Protein AF-0000000066289247 (afdb_homodimer)

Structure (mmCIF, N/CA/C/O backbone):
data_AF-0000000066289247-model_v1
#
loop_
_entity.id
_entity.type
_entity.pdbx_description
1 polymer 'Uncharacterized protein ORF108'
#
loop_
_atom_site.group_PDB
_atom_site.id
_atom_site.type_symbol
_atom_site.label_atom_id
_atom_site.label_alt_id
_atom_site.label_comp_id
_atom_site.label_asym_id
_atom_site.label_entity_id
_atom_site.label_seq_id
_atom_site.pdbx_PDB_ins_code
_atom_site.Cartn_x
_atom_site.Cartn_y
_atom_site.Cartn_z
_atom_site.occupancy
_atom_site.B_iso_or_equiv
_atom_site.auth_seq_id
_atom_site.auth_comp_id
_atom_site.auth_asym_id
_atom_site.auth_atom_id
_atom_site.pdbx_PDB_model_num
ATOM 1 N N . MET A 1 1 ? 6.5 -18.766 -22.516 1 88.25 1 MET A N 1
ATOM 2 C CA . MET A 1 1 ? 6.105 -17.484 -21.969 1 88.25 1 MET A CA 1
ATOM 3 C C . MET A 1 1 ? 4.875 -17.625 -21.078 1 88.25 1 MET A C 1
ATOM 5 O O . MET A 1 1 ? 4.102 -18.562 -21.219 1 88.25 1 MET A O 1
ATOM 9 N N . ILE A 1 2 ? 4.816 -16.812 -20.094 1 95.56 2 ILE A N 1
ATOM 10 C CA . ILE A 1 2 ? 3.764 -16.953 -19.094 1 95.56 2 ILE A CA 1
ATOM 11 C C . ILE A 1 2 ? 2.396 -16.906 -19.781 1 95.56 2 ILE A C 1
ATOM 13 O O . ILE A 1 2 ? 1.465 -17.594 -19.375 1 95.56 2 ILE A O 1
ATOM 17 N N . ASP A 1 3 ? 2.289 -16.156 -20.812 1 94.5 3 ASP A N 1
ATOM 18 C CA . ASP A 1 3 ? 1.032 -16.031 -21.547 1 94.5 3 ASP A CA 1
ATOM 19 C C . ASP A 1 3 ? 0.58 -17.375 -22.094 1 94.5 3 ASP A C 1
ATOM 21 O O . ASP A 1 3 ? -0.586 -17.75 -21.953 1 94.5 3 ASP A O 1
ATOM 25 N N . GLU A 1 4 ? 1.398 -18.156 -22.734 1 94.25 4 GLU A N 1
ATOM 26 C CA . GLU A 1 4 ? 1.098 -19.469 -23.281 1 94.25 4 GLU A CA 1
ATOM 27 C C . GLU A 1 4 ? 0.67 -20.438 -22.188 1 94.25 4 GLU A C 1
ATOM 29 O O . GLU A 1 4 ? -0.288 -21.203 -22.359 1 94.25 4 GLU A O 1
ATOM 34 N N . TYR A 1 5 ? 1.488 -20.359 -21.094 1 94.81 5 TYR A N 1
ATOM 35 C CA . TYR A 1 5 ? 1.153 -21.219 -19.969 1 94.81 5 TYR A CA 1
ATOM 36 C C . TYR A 1 5 ? -0.263 -20.938 -19.469 1 94.81 5 TYR A C 1
ATOM 38 O O . TYR A 1 5 ? -1.038 -21.875 -19.25 1 94.81 5 TYR A O 1
ATOM 46 N N . LEU A 1 6 ? -0.674 -19.641 -19.281 1 96.06 6 LEU A N 1
ATOM 47 C CA . LEU A 1 6 ? -1.988 -19.25 -18.766 1 96.06 6 LEU A CA 1
ATOM 48 C C . LEU A 1 6 ? -3.088 -19.688 -19.734 1 96.06 6 LEU A C 1
ATOM 50 O O . LEU A 1 6 ? -4.098 -20.266 -19.312 1 96.06 6 LEU A O 1
ATOM 54 N N . LYS A 1 7 ? -2.879 -19.516 -20.984 1 94.81 7 LYS A N 1
ATOM 55 C CA . LYS A 1 7 ? -3.852 -19.906 -22 1 94.81 7 LYS A CA 1
ATOM 56 C C . LYS A 1 7 ? -4.031 -21.422 -22.047 1 94.81 7 LYS A C 1
ATOM 58 O O . LYS A 1 7 ? -5.16 -21.906 -22.109 1 94.81 7 LYS A O 1
ATOM 63 N N . LYS A 1 8 ? -2.982 -22.109 -22 1 94.44 8 LYS A N 1
ATOM 64 C CA . LYS A 1 8 ? -3.014 -23.578 -22.062 1 94.44 8 LYS A CA 1
ATOM 65 C C . LYS A 1 8 ? -3.793 -24.156 -20.891 1 94.44 8 LYS A C 1
ATOM 67 O O . LYS A 1 8 ? -4.441 -25.188 -21.016 1 94.44 8 LYS A O 1
ATOM 72 N N . ASN A 1 9 ? -3.719 -23.5 -19.75 1 92.19 9 ASN A N 1
ATOM 73 C CA . ASN A 1 9 ? -4.352 -24 -18.547 1 92.19 9 ASN A CA 1
ATOM 74 C C . ASN A 1 9 ? -5.719 -23.359 -18.312 1 92.19 9 ASN A C 1
ATOM 76 O O . ASN A 1 9 ? -6.336 -23.562 -17.266 1 92.19 9 ASN A O 1
ATOM 80 N N . GLY A 1 10 ? -6.168 -22.562 -19.234 1 91.69 10 GLY A N 1
ATOM 81 C CA . GLY A 1 10 ? -7.5 -21.984 -19.188 1 91.69 10 GLY A CA 1
ATOM 82 C C . GLY A 1 10 ? -7.637 -20.922 -18.109 1 91.69 10 GLY A C 1
ATOM 83 O O . GLY A 1 10 ? -8.727 -20.719 -17.562 1 91.69 10 GLY A O 1
ATOM 84 N N . ILE A 1 11 ? -6.512 -20.328 -17.719 1 93.88 11 ILE A N 1
ATOM 85 C CA . ILE A 1 11 ? -6.543 -19.297 -16.703 1 93.88 11 ILE A CA 1
ATOM 86 C C . ILE A 1 11 ? -6.805 -17.938 -17.359 1 93.88 11 ILE A C 1
ATOM 88 O O . ILE A 1 11 ? -6.07 -17.531 -18.25 1 93.88 11 ILE A O 1
ATOM 92 N N . LYS A 1 12 ? -7.824 -17.25 -16.922 1 95.5 12 LYS A N 1
ATOM 93 C CA . LYS A 1 12 ? -8.172 -15.945 -17.469 1 95.5 12 LYS A CA 1
ATOM 94 C C . LYS A 1 12 ? -7.293 -14.844 -16.875 1 95.5 12 LYS A C 1
ATOM 96 O O . LYS A 1 12 ? -6.996 -14.859 -15.68 1 95.5 12 LYS A O 1
ATOM 101 N N . PHE A 1 13 ? -6.895 -13.922 -17.703 1 96.19 13 PHE A N 1
ATOM 102 C CA . PHE A 1 13 ? -6.004 -12.859 -17.25 1 96.19 13 PHE A CA 1
ATOM 103 C C . PHE A 1 13 ? -6.16 -11.617 -18.109 1 96.19 13 PHE A C 1
ATOM 105 O O . PHE A 1 13 ? -6.777 -11.672 -19.172 1 96.19 13 PHE A O 1
ATOM 112 N N . THR A 1 14 ? -5.691 -10.469 -17.562 1 96.62 14 THR A N 1
ATOM 113 C CA . THR A 1 14 ? -5.461 -9.25 -18.328 1 96.62 14 THR A CA 1
ATOM 114 C C . THR A 1 14 ? -3.973 -8.922 -18.391 1 96.62 14 THR A C 1
ATOM 116 O O . THR A 1 14 ? -3.193 -9.391 -17.547 1 96.62 14 THR A O 1
ATOM 119 N N . GLN A 1 15 ? -3.592 -8.242 -19.375 1 95.19 15 GLN A N 1
ATOM 120 C CA . GLN A 1 15 ? -2.197 -7.871 -19.578 1 95.19 15 GLN A CA 1
ATOM 121 C C . GLN A 1 15 ? -2.057 -6.367 -19.781 1 95.19 15 GLN A C 1
ATOM 123 O O . GLN A 1 15 ? -2.883 -5.742 -20.453 1 95.19 15 GLN A O 1
ATOM 128 N N . ARG A 1 16 ? -1.095 -5.75 -19.062 1 94 16 ARG A N 1
ATOM 129 C CA . ARG A 1 16 ? -0.8 -4.328 -19.234 1 94 16 ARG A CA 1
ATOM 130 C C . ARG A 1 16 ? 0.704 -4.086 -19.297 1 94 16 ARG A C 1
ATOM 132 O O . ARG A 1 16 ? 1.466 -4.699 -18.547 1 94 16 ARG A O 1
ATOM 139 N N . GLN A 1 17 ? 1.062 -3.209 -20.141 1 91.25 17 GLN A N 1
ATOM 140 C CA . GLN A 1 17 ? 2.465 -2.82 -20.25 1 91.25 17 GLN A CA 1
ATOM 141 C C . GLN A 1 17 ? 2.75 -1.568 -19.422 1 91.25 17 GLN A C 1
ATOM 143 O O . GLN A 1 17 ? 2.049 -0.562 -19.547 1 91.25 17 GLN A O 1
ATOM 148 N N . TYR A 1 18 ? 3.676 -1.716 -18.5 1 83.5 18 TYR A N 1
ATOM 149 C CA . TYR A 1 18 ? 4.184 -0.581 -17.734 1 83.5 18 TYR A CA 1
ATOM 150 C C . TYR A 1 18 ? 5.672 -0.373 -18 1 83.5 18 TYR A C 1
ATOM 152 O O . TYR A 1 18 ? 6.504 -1.168 -17.547 1 83.5 18 TYR A O 1
ATOM 160 N N . ASN A 1 19 ? 5.973 0.784 -18.547 1 82.25 19 ASN A N 1
ATOM 161 C CA . ASN A 1 19 ? 7.352 1.037 -18.953 1 82.25 19 ASN A CA 1
ATOM 162 C C . ASN A 1 19 ? 7.969 -0.174 -19.641 1 82.25 19 ASN A C 1
ATOM 164 O O . ASN A 1 19 ? 7.492 -0.596 -20.703 1 82.25 19 ASN A O 1
ATOM 168 N N . ASP A 1 20 ? 9.008 -0.889 -19.078 1 87.44 20 ASP A N 1
ATOM 169 C CA . ASP A 1 20 ? 9.727 -1.987 -19.719 1 87.44 20 ASP A CA 1
ATOM 170 C C . ASP A 1 20 ? 9.25 -3.338 -19.188 1 87.44 20 ASP A C 1
ATOM 172 O O . ASP A 1 20 ? 9.859 -4.371 -19.469 1 87.44 20 ASP A O 1
ATOM 176 N N . LYS A 1 21 ? 8.086 -3.266 -18.516 1 92.56 21 LYS A N 1
ATOM 177 C CA . LYS A 1 21 ? 7.602 -4.516 -17.938 1 92.56 21 LYS A CA 1
ATOM 178 C C . LYS A 1 21 ? 6.172 -4.812 -18.375 1 92.56 21 LYS A C 1
ATOM 180 O O . LYS A 1 21 ? 5.383 -3.895 -18.594 1 92.56 21 LYS A O 1
ATOM 185 N N . ILE A 1 22 ? 5.906 -6.121 -18.516 1 95.81 22 ILE A N 1
ATOM 186 C CA . ILE A 1 22 ? 4.547 -6.574 -18.797 1 95.81 22 ILE A CA 1
ATOM 187 C C . ILE A 1 22 ? 3.926 -7.164 -17.531 1 95.81 22 ILE A C 1
ATOM 189 O O . ILE A 1 22 ? 4.512 -8.047 -16.891 1 95.81 22 ILE A O 1
ATOM 193 N N . LYS A 1 23 ? 2.869 -6.633 -17.172 1 95.94 23 LYS A N 1
ATOM 194 C CA . LYS A 1 23 ? 2.133 -7.105 -16 1 95.94 23 LYS A CA 1
ATOM 195 C C . LYS A 1 23 ? 0.966 -8 -16.422 1 95.94 23 LYS A C 1
ATOM 197 O O . LYS A 1 23 ? 0.141 -7.609 -17.25 1 95.94 23 LYS A O 1
ATOM 202 N N . TYR A 1 24 ? 0.856 -9.211 -15.828 1 96.75 24 TYR A N 1
ATOM 203 C CA . TYR A 1 24 ? -0.287 -10.109 -15.969 1 96.75 24 TYR A CA 1
ATOM 204 C C . TYR A 1 24 ? -1.09 -10.164 -14.672 1 96.75 24 TYR A C 1
ATOM 206 O O . TYR A 1 24 ? -0.54 -10.445 -13.602 1 96.75 24 TYR A O 1
ATOM 214 N N . THR A 1 25 ? -2.34 -9.836 -14.766 1 96.5 25 THR A N 1
ATOM 215 C CA . THR A 1 25 ? -3.227 -9.953 -13.609 1 96.5 25 THR A CA 1
ATOM 216 C C . THR A 1 25 ? -4.234 -11.078 -13.812 1 96.5 25 THR A C 1
ATOM 218 O O . THR A 1 25 ? -5.051 -11.031 -14.742 1 96.5 25 THR A O 1
ATOM 221 N N . LEU A 1 26 ? -4.156 -12.047 -12.922 1 97.19 26 LEU A N 1
ATOM 222 C CA . LEU A 1 26 ? -5.117 -13.141 -13.016 1 97.19 26 LEU A CA 1
ATOM 223 C C . LEU A 1 26 ? -6.496 -12.695 -12.547 1 97.19 26 LEU A C 1
ATOM 225 O O . LEU A 1 26 ? -6.613 -11.93 -11.594 1 97.19 26 LEU A O 1
ATOM 229 N N . LEU A 1 27 ? -7.52 -13.211 -13.18 1 93.62 27 LEU A N 1
ATOM 230 C CA . LEU A 1 27 ? -8.883 -12.789 -12.883 1 93.62 27 LEU A CA 1
ATOM 231 C C . LEU A 1 27 ? -9.602 -13.828 -12.031 1 93.62 27 LEU A C 1
ATOM 233 O O . LEU A 1 27 ? -10.656 -13.555 -11.461 1 93.62 27 LEU A O 1
ATOM 237 N N . THR A 1 28 ? -9 -15.039 -11.961 1 84.19 28 THR A N 1
ATOM 238 C CA . THR A 1 28 ? -9.578 -16.109 -11.156 1 84.19 28 THR A CA 1
ATOM 239 C C . THR A 1 28 ? -8.523 -16.734 -10.242 1 84.19 28 THR A C 1
ATOM 241 O O . THR A 1 28 ? -7.352 -16.828 -10.617 1 84.19 28 THR A O 1
ATOM 244 N N . PRO A 1 29 ? -9.023 -17.156 -9.07 1 82.19 29 PRO A N 1
ATOM 245 C CA . PRO A 1 29 ? -8.062 -17.875 -8.242 1 82.19 29 PRO A CA 1
ATOM 246 C C . PRO A 1 29 ? -7.523 -19.141 -8.922 1 82.19 29 PRO A C 1
ATOM 248 O O . PRO A 1 29 ? -8.227 -19.75 -9.742 1 82.19 29 PRO A O 1
ATOM 251 N N . VAL A 1 30 ? -6.332 -19.438 -8.641 1 88.75 30 VAL A N 1
ATOM 252 C CA . VAL A 1 30 ? -5.723 -20.609 -9.273 1 88.75 30 VAL A CA 1
ATOM 253 C C . VAL A 1 30 ? -5.984 -21.859 -8.43 1 88.75 30 VAL A C 1
ATOM 255 O O . VAL A 1 30 ? -5.82 -22.984 -8.906 1 88.75 30 VAL A O 1
ATOM 258 N N . ALA A 1 31 ? -6.344 -21.672 -7.137 1 87.62 31 ALA A N 1
ATOM 259 C CA . ALA A 1 31 ? -6.715 -22.75 -6.23 1 87.62 31 ALA A CA 1
ATOM 260 C C . ALA A 1 31 ? -7.496 -22.219 -5.031 1 87.62 31 ALA A C 1
ATOM 262 O O . ALA A 1 31 ? -7.555 -21 -4.809 1 87.62 31 ALA A O 1
ATOM 263 N N . SER A 1 32 ? -8.078 -23.172 -4.336 1 84.56 32 SER A N 1
ATOM 264 C CA . SER A 1 32 ? -8.883 -22.766 -3.189 1 84.56 32 SER A CA 1
ATOM 265 C C . SER A 1 32 ? -8.047 -22.734 -1.914 1 84.56 32 SER A C 1
ATOM 267 O O . SER A 1 32 ? -8.305 -21.938 -1.015 1 84.56 32 SER A O 1
ATOM 269 N N . LYS A 1 33 ? -7.07 -23.672 -1.855 1 90.19 33 LYS A N 1
ATOM 270 C CA . LYS A 1 33 ? -6.203 -23.719 -0.684 1 90.19 33 LYS A CA 1
ATOM 271 C C . LYS A 1 33 ? -4.879 -23.016 -0.941 1 90.19 33 LYS A C 1
ATOM 273 O O . LYS A 1 33 ? -4.293 -23.141 -2.016 1 90.19 33 LYS A O 1
ATOM 278 N N . ILE A 1 34 ? -4.434 -22.359 0.046 1 91.69 34 ILE A N 1
ATOM 279 C CA . ILE A 1 34 ? -3.23 -21.547 -0.099 1 91.69 34 ILE A CA 1
ATOM 280 C C . ILE A 1 34 ? -2.043 -22.438 -0.45 1 91.69 34 ILE A C 1
ATOM 282 O O . ILE A 1 34 ? -1.187 -22.062 -1.251 1 91.69 34 ILE A O 1
ATOM 286 N N . SER A 1 35 ? -1.973 -23.578 0.154 1 89.88 35 SER A N 1
ATOM 287 C CA . SER 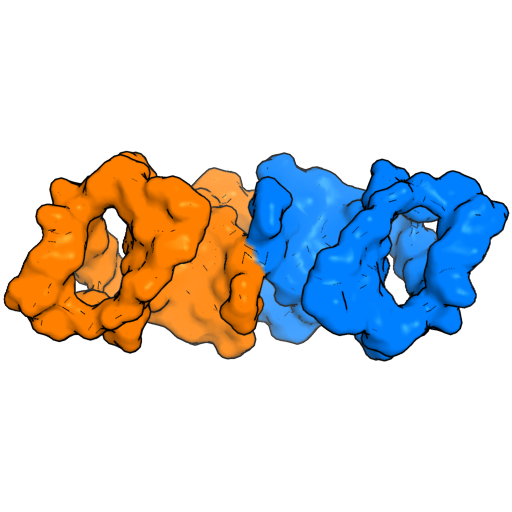A 1 35 ? -0.875 -24.5 -0.148 1 89.88 35 SER A CA 1
ATOM 288 C C . SER A 1 35 ? -0.851 -24.859 -1.628 1 89.88 35 SER A C 1
ATOM 290 O O . SER A 1 35 ? 0.22 -24.953 -2.23 1 89.88 35 SER A O 1
ATOM 292 N N . ASP A 1 36 ? -2.045 -25.078 -2.217 1 92.88 36 ASP A N 1
ATOM 293 C CA . ASP A 1 36 ? -2.146 -25.406 -3.637 1 92.88 36 ASP A CA 1
ATOM 294 C C . ASP A 1 36 ? -1.804 -24.203 -4.504 1 92.88 36 ASP A C 1
ATOM 296 O O . ASP A 1 36 ? -1.202 -24.344 -5.57 1 92.88 36 ASP A O 1
ATOM 300 N N . VAL A 1 37 ? -2.223 -23.062 -4.051 1 93.62 37 VAL A N 1
ATOM 301 C CA . VAL A 1 37 ? -1.876 -21.844 -4.758 1 93.62 37 VAL A CA 1
ATOM 302 C C . VAL A 1 37 ? -0.357 -21.703 -4.852 1 93.62 37 VAL A C 1
ATOM 304 O O . VAL A 1 37 ? 0.185 -21.484 -5.938 1 93.62 37 VAL A O 1
ATOM 307 N N . LEU A 1 38 ? 0.344 -21.922 -3.754 1 93.88 38 LEU A N 1
ATOM 308 C CA . LEU A 1 38 ? 1.793 -21.766 -3.705 1 93.88 38 LEU A CA 1
ATOM 309 C C . LEU A 1 38 ? 2.486 -22.75 -4.633 1 93.88 38 LEU A C 1
ATOM 311 O O . LEU A 1 38 ? 3.465 -22.406 -5.297 1 93.88 38 LEU A O 1
ATOM 315 N N . LYS A 1 39 ? 1.946 -23.953 -4.672 1 93.38 39 LYS A N 1
ATOM 316 C CA . LYS A 1 39 ? 2.498 -24.938 -5.582 1 93.38 39 LYS A CA 1
ATOM 317 C C . LYS A 1 39 ? 2.344 -24.5 -7.035 1 93.38 39 LYS A C 1
ATOM 319 O O . LYS A 1 39 ? 3.299 -24.562 -7.812 1 93.38 39 LYS A O 1
ATOM 324 N N . THR A 1 40 ? 1.168 -24.062 -7.355 1 93.69 40 THR A N 1
ATOM 325 C CA . THR A 1 40 ? 0.855 -23.656 -8.727 1 93.69 40 THR A CA 1
ATOM 326 C C . THR A 1 40 ? 1.698 -22.453 -9.133 1 93.69 40 THR A C 1
ATOM 328 O O . THR A 1 40 ? 2.25 -22.438 -10.234 1 93.69 40 THR A O 1
ATOM 331 N N . VAL A 1 41 ? 1.854 -21.484 -8.25 1 94.19 41 VAL A N 1
ATOM 332 C CA . VAL A 1 41 ? 2.559 -20.266 -8.617 1 94.19 41 VAL A CA 1
ATOM 333 C C . VAL A 1 41 ? 4.059 -20.531 -8.719 1 94.19 41 VAL A C 1
ATOM 335 O O . VAL A 1 41 ? 4.754 -19.922 -9.539 1 94.19 41 VAL A O 1
ATOM 338 N N . THR A 1 42 ? 4.543 -21.422 -7.918 1 93.69 42 THR A N 1
ATOM 339 C CA . THR A 1 42 ? 5.949 -21.797 -8.023 1 93.69 42 THR A CA 1
ATOM 340 C C . THR A 1 42 ? 6.242 -22.391 -9.398 1 93.69 42 THR A C 1
ATOM 342 O O . THR A 1 42 ? 7.273 -22.094 -10.008 1 93.69 42 THR A O 1
ATOM 345 N N . GLU A 1 43 ? 5.328 -23.188 -9.82 1 93.31 43 GLU A N 1
ATOM 346 C CA . GLU A 1 43 ? 5.457 -23.75 -11.172 1 93.31 43 GLU A CA 1
ATOM 347 C C . GLU A 1 43 ? 5.363 -22.656 -12.227 1 93.31 43 GLU A C 1
ATOM 349 O O . GLU A 1 43 ? 6.137 -22.641 -13.188 1 93.31 43 GLU A O 1
ATOM 354 N N . MET A 1 44 ? 4.461 -21.719 -12.031 1 94.69 44 MET A N 1
ATOM 355 C CA . MET A 1 44 ? 4.219 -20.609 -12.961 1 94.69 44 MET A CA 1
ATOM 356 C C . MET A 1 44 ? 5.461 -19.75 -13.109 1 94.69 44 MET A C 1
ATOM 358 O O . MET A 1 44 ? 5.75 -19.25 -14.203 1 94.69 44 MET A O 1
ATOM 362 N N . MET A 1 45 ? 6.199 -19.578 -12.055 1 95.12 45 MET A N 1
ATOM 363 C CA . MET A 1 45 ? 7.363 -18.703 -12.039 1 95.12 45 MET A CA 1
ATOM 364 C C . MET A 1 45 ? 8.383 -19.141 -13.086 1 95.12 45 MET A C 1
ATOM 366 O O . MET A 1 45 ? 9.133 -18.312 -13.609 1 95.12 45 MET A O 1
ATOM 370 N N . LYS A 1 46 ? 8.375 -20.375 -13.422 1 95 46 LYS A N 1
ATOM 371 C CA . LYS A 1 46 ? 9.32 -20.922 -14.398 1 95 46 LYS A CA 1
ATOM 372 C C . LYS A 1 46 ? 9.031 -20.375 -15.797 1 95 46 LYS A C 1
ATOM 374 O O . LYS A 1 46 ? 9.875 -20.453 -16.688 1 95 46 LYS A O 1
ATOM 379 N N . PHE A 1 47 ? 7.867 -19.875 -15.977 1 96.88 47 PHE A N 1
ATOM 380 C CA . PHE A 1 47 ? 7.434 -19.453 -17.297 1 96.88 47 PHE A CA 1
ATOM 381 C C . PHE A 1 47 ? 7.398 -17.922 -17.391 1 96.88 47 PHE A C 1
ATOM 383 O O . PHE A 1 47 ? 7.031 -17.375 -18.438 1 96.88 47 PHE A O 1
ATOM 390 N N . VAL A 1 48 ? 7.77 -17.219 -16.312 1 96.5 48 VAL A N 1
ATOM 391 C CA . VAL A 1 48 ? 7.777 -15.758 -16.281 1 96.5 48 VAL A CA 1
ATOM 392 C C . VAL A 1 48 ? 9.125 -15.234 -16.781 1 96.5 48 VAL A C 1
ATOM 394 O O . VAL A 1 48 ? 10.18 -15.656 -16.297 1 96.5 48 VAL A O 1
ATOM 397 N N . ASP A 1 49 ? 9.008 -14.367 -17.672 1 95.19 49 ASP A N 1
ATOM 398 C CA . ASP A 1 49 ? 10.234 -13.789 -18.219 1 95.19 49 ASP A CA 1
ATOM 399 C C . ASP A 1 49 ? 10.719 -12.625 -17.359 1 95.19 49 ASP A C 1
ATOM 401 O O . ASP A 1 49 ? 9.969 -12.102 -16.531 1 95.19 49 ASP A O 1
ATOM 405 N N . ASN A 1 50 ? 11.914 -12.188 -17.625 1 93.75 50 ASN A N 1
ATOM 406 C CA . ASN A 1 50 ? 12.555 -11.156 -16.828 1 93.75 50 ASN A CA 1
ATOM 407 C C . ASN A 1 50 ? 11.789 -9.836 -16.891 1 93.75 50 ASN A C 1
ATOM 409 O O . ASN A 1 50 ? 11.812 -9.055 -15.938 1 93.75 50 ASN A O 1
ATOM 413 N N . ASN A 1 51 ? 11.156 -9.633 -18.016 1 94.31 51 ASN A N 1
ATOM 414 C CA . ASN A 1 51 ? 10.438 -8.375 -18.203 1 94.31 51 ASN A CA 1
ATOM 415 C C . ASN A 1 51 ? 8.953 -8.531 -17.891 1 94.31 51 ASN A C 1
ATOM 417 O O . ASN A 1 51 ? 8.133 -7.711 -18.312 1 94.31 51 ASN A O 1
ATOM 421 N N . GLU A 1 52 ? 8.633 -9.562 -17.125 1 96 52 GLU A N 1
ATOM 422 C CA . GLU A 1 52 ? 7.23 -9.828 -16.812 1 96 52 GLU A CA 1
ATOM 423 C C . GLU A 1 52 ? 7.02 -9.984 -15.312 1 96 52 GLU A C 1
ATOM 425 O O . GLU A 1 52 ? 7.957 -10.289 -14.57 1 96 52 GLU A O 1
ATOM 430 N N . TYR A 1 53 ? 5.887 -9.711 -14.898 1 95.75 53 TYR A N 1
ATOM 431 C CA . TYR A 1 53 ? 5.457 -10.141 -13.57 1 95.75 53 TYR A CA 1
ATOM 432 C C . TYR A 1 53 ? 3.965 -10.453 -13.555 1 95.75 53 TYR A C 1
ATOM 434 O O . TYR A 1 53 ? 3.217 -9.984 -14.414 1 95.75 53 TYR A O 1
ATOM 442 N N . VAL A 1 54 ? 3.576 -11.297 -12.625 1 96.94 54 VAL A N 1
ATOM 443 C CA . VAL A 1 54 ? 2.211 -11.805 -12.539 1 96.94 54 VAL A CA 1
ATOM 444 C C . VAL A 1 54 ? 1.623 -11.469 -11.172 1 96.94 54 VAL A C 1
ATOM 446 O O . VAL A 1 54 ? 2.303 -11.594 -10.148 1 96.94 54 VAL A O 1
ATOM 449 N N . VAL A 1 55 ? 0.41 -11.047 -11.141 1 96.69 55 VAL A N 1
ATOM 450 C CA . VAL A 1 55 ? -0.321 -10.805 -9.906 1 96.69 55 VAL A CA 1
ATOM 451 C C . VAL A 1 55 ? -1.467 -11.805 -9.773 1 96.69 55 VAL A C 1
ATOM 453 O O . VAL A 1 55 ? -2.312 -11.906 -10.664 1 96.69 55 VAL A O 1
ATOM 456 N N . VAL A 1 56 ? -1.515 -12.5 -8.633 1 96.38 56 VAL A N 1
ATOM 457 C CA . VAL A 1 56 ? -2.484 -13.562 -8.375 1 96.38 56 VAL A CA 1
ATOM 458 C C . VAL A 1 56 ? -3.367 -13.172 -7.191 1 96.38 56 VAL A C 1
ATOM 460 O O . VAL A 1 56 ? -2.889 -13.062 -6.059 1 96.38 56 VAL A O 1
ATOM 463 N N . PRO A 1 57 ? -4.609 -13.016 -7.465 1 94.88 57 PRO A N 1
ATOM 464 C CA . PRO A 1 57 ? -5.48 -12.727 -6.324 1 94.88 57 PRO A CA 1
ATOM 465 C C . PRO A 1 57 ? -5.602 -13.906 -5.359 1 94.88 57 PRO A C 1
ATOM 467 O O . PRO A 1 57 ? -5.738 -15.047 -5.797 1 94.88 57 PRO A O 1
ATOM 470 N N . ILE A 1 58 ? -5.598 -13.664 -4.082 1 94.12 58 ILE A N 1
ATOM 471 C CA . ILE A 1 58 ? -5.652 -14.703 -3.061 1 94.12 58 ILE A CA 1
ATOM 472 C C . ILE A 1 58 ? -6.941 -14.562 -2.254 1 94.12 58 ILE A C 1
ATOM 474 O O . ILE A 1 58 ? -7.707 -15.516 -2.117 1 94.12 58 ILE A O 1
ATOM 478 N N . ALA A 1 59 ? -7.16 -13.414 -1.728 1 91.69 59 ALA A N 1
ATOM 479 C CA . ALA A 1 59 ? -8.312 -13.219 -0.857 1 91.69 59 ALA A CA 1
ATOM 480 C C . ALA A 1 59 ? -8.68 -11.742 -0.761 1 91.69 59 ALA A C 1
ATOM 482 O O . ALA A 1 59 ? -7.855 -10.867 -1.042 1 91.69 59 ALA A O 1
ATOM 483 N N . LYS A 1 60 ? -9.945 -11.57 -0.411 1 92.06 60 LYS A N 1
ATOM 484 C CA . LYS A 1 60 ? -10.43 -10.234 -0.099 1 92.06 60 LYS A CA 1
ATOM 485 C C . LYS A 1 60 ? -10.602 -10.047 1.406 1 92.06 60 LYS A C 1
ATOM 487 O O . LYS A 1 60 ? -11.086 -10.945 2.096 1 92.06 60 LYS A O 1
ATOM 492 N N . ALA A 1 61 ? -10.117 -8.938 1.923 1 92.12 61 ALA A N 1
ATOM 493 C CA . ALA A 1 61 ? -10.289 -8.57 3.328 1 92.12 61 ALA A CA 1
ATOM 494 C C . ALA A 1 61 ? -10.75 -7.129 3.469 1 92.12 61 ALA A C 1
ATOM 496 O O . ALA A 1 61 ? -9.938 -6.199 3.432 1 92.12 61 ALA A O 1
ATOM 497 N N . GLY A 1 62 ? -12.102 -6.91 3.691 1 90.62 62 GLY A N 1
ATOM 498 C CA . GLY A 1 62 ? -12.609 -5.551 3.666 1 90.62 62 GLY A CA 1
ATOM 499 C C . GLY A 1 62 ? -12.359 -4.84 2.35 1 90.62 62 GLY A C 1
ATOM 500 O O . GLY A 1 62 ? -12.688 -5.359 1.283 1 90.62 62 GLY A O 1
ATOM 501 N N . ASP A 1 63 ? -11.711 -3.645 2.424 1 92.12 63 ASP A N 1
ATOM 502 C CA . ASP A 1 63 ? -11.406 -2.861 1.229 1 92.12 63 ASP A CA 1
ATOM 503 C C . ASP A 1 63 ? -10.07 -3.285 0.62 1 92.12 63 ASP A C 1
ATOM 505 O O . ASP A 1 63 ? -9.625 -2.703 -0.369 1 92.12 63 ASP A O 1
ATOM 509 N N . TYR A 1 64 ? -9.469 -4.34 1.181 1 93.94 64 TYR A N 1
ATOM 510 C CA . TYR A 1 64 ? -8.148 -4.754 0.729 1 93.94 64 TYR A CA 1
ATOM 511 C C . TYR A 1 64 ? -8.219 -6.059 -0.054 1 93.94 64 TYR A C 1
ATOM 513 O O . TYR A 1 64 ? -9.117 -6.879 0.174 1 93.94 64 TYR A O 1
ATOM 521 N N . MET A 1 65 ? -7.332 -6.129 -0.984 1 94.62 65 MET A N 1
ATOM 522 C CA . MET A 1 65 ? -7.074 -7.387 -1.682 1 94.62 65 MET A CA 1
ATOM 523 C C . MET A 1 65 ? -5.699 -7.934 -1.324 1 94.62 65 MET A C 1
ATOM 525 O O . MET A 1 65 ? -4.715 -7.195 -1.314 1 94.62 65 MET A O 1
ATOM 529 N N . VAL A 1 66 ? -5.723 -9.188 -0.984 1 95.12 66 VAL A N 1
ATOM 530 C CA . VAL A 1 66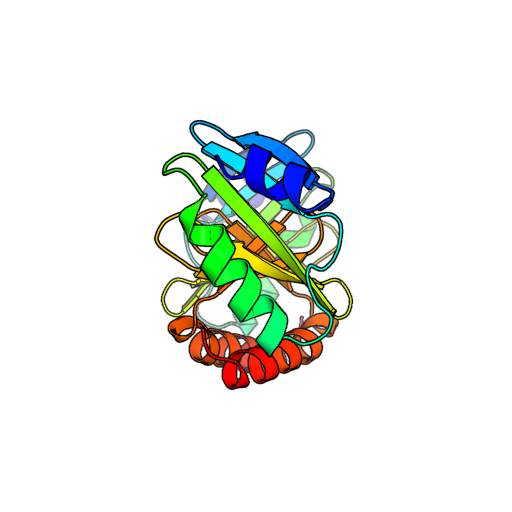 ? -4.465 -9.883 -0.765 1 95.12 66 VAL A CA 1
ATOM 531 C C . VAL A 1 66 ? -4.074 -10.656 -2.025 1 95.12 66 VAL A C 1
ATOM 533 O O . VAL A 1 66 ? -4.863 -11.445 -2.549 1 95.12 66 VAL A O 1
ATOM 536 N N . GLU A 1 67 ? -2.914 -10.367 -2.447 1 95.62 67 GLU A N 1
ATOM 537 C CA . GLU A 1 67 ? -2.451 -10.938 -3.709 1 95.62 67 GLU A CA 1
ATOM 538 C C . GLU A 1 67 ? -1.029 -11.484 -3.582 1 95.62 67 GLU A C 1
ATOM 540 O O . GLU A 1 67 ? -0.364 -11.258 -2.568 1 95.62 67 GLU A O 1
ATOM 545 N N . LEU A 1 68 ? -0.63 -12.273 -4.559 1 96.81 68 LEU A N 1
ATOM 546 C CA . LEU A 1 68 ? 0.765 -12.648 -4.766 1 96.81 68 LEU A CA 1
ATOM 547 C C . LEU A 1 68 ? 1.331 -11.969 -6.008 1 96.81 68 LEU A C 1
ATOM 549 O O . LEU A 1 68 ? 0.665 -11.906 -7.043 1 96.81 68 LEU A O 1
ATOM 553 N N . SER A 1 69 ? 2.457 -11.398 -5.836 1 96.5 69 SER A N 1
ATOM 554 C CA . SER A 1 69 ? 3.223 -10.891 -6.969 1 96.5 69 SER A CA 1
ATOM 555 C C . SER A 1 69 ? 4.406 -11.797 -7.289 1 96.5 69 SER A C 1
ATOM 557 O O . SER A 1 69 ? 5.246 -12.055 -6.422 1 96.5 69 SER A O 1
ATOM 559 N N . LEU A 1 70 ? 4.398 -12.211 -8.531 1 96.12 70 LEU A N 1
ATOM 560 C CA . LEU A 1 70 ? 5.41 -13.172 -8.953 1 96.12 70 LEU A CA 1
ATOM 561 C C . LEU A 1 70 ? 6.285 -12.594 -10.055 1 96.12 70 LEU A C 1
ATOM 563 O O . LEU A 1 70 ? 5.773 -12.047 -11.039 1 96.12 70 LEU A O 1
ATOM 567 N N . SER A 1 71 ? 7.484 -12.617 -9.906 1 94 71 SER A N 1
ATOM 568 C CA . SER A 1 71 ? 8.453 -12.422 -10.977 1 94 71 SER A CA 1
ATOM 569 C C . SER A 1 71 ? 9.25 -13.695 -11.242 1 94 71 SER A C 1
ATOM 571 O O . SER A 1 71 ? 8.953 -14.7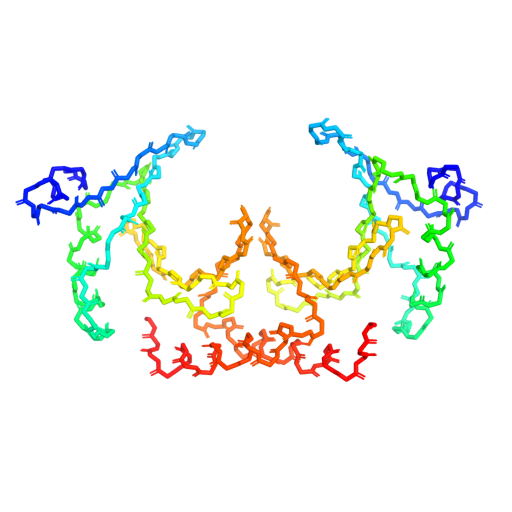5 -10.672 1 94 71 SER A O 1
ATOM 573 N N . GLN A 1 72 ? 10.141 -13.5 -12.172 1 92.69 72 GLN A N 1
ATOM 574 C CA . GLN A 1 72 ? 10.953 -14.664 -12.508 1 92.69 72 GLN A CA 1
ATOM 575 C C . GLN A 1 72 ? 11.711 -15.18 -11.297 1 92.69 72 GLN A C 1
ATOM 577 O O . GLN A 1 72 ? 11.867 -16.391 -11.125 1 92.69 72 GLN A O 1
ATOM 582 N N . SER A 1 73 ? 12.164 -14.328 -10.391 1 90.06 73 SER A N 1
ATOM 583 C CA . SER A 1 73 ? 13.102 -14.75 -9.352 1 90.06 73 SER A CA 1
ATOM 584 C C . SER A 1 73 ? 12.531 -14.492 -7.961 1 90.06 73 SER A C 1
ATOM 586 O O . SER A 1 73 ? 13.172 -14.789 -6.957 1 90.06 73 SER A O 1
ATOM 588 N N . SER A 1 74 ? 11.367 -13.914 -7.902 1 91.69 74 SER A N 1
ATOM 589 C CA . SER A 1 74 ? 10.922 -13.547 -6.562 1 91.69 74 SER A CA 1
ATOM 590 C C . SER A 1 74 ? 9.398 -13.602 -6.453 1 91.69 74 SER A C 1
ATOM 592 O O . SER A 1 74 ? 8.695 -13.492 -7.461 1 91.69 74 SER A O 1
ATOM 594 N N . MET A 1 75 ? 9.016 -13.859 -5.234 1 93.69 75 MET A N 1
ATOM 595 C CA . MET A 1 75 ? 7.598 -13.852 -4.875 1 93.69 75 MET A CA 1
ATOM 596 C C . MET A 1 75 ? 7.355 -13.031 -3.617 1 93.69 75 MET A C 1
ATOM 598 O O . MET A 1 75 ? 8.156 -13.07 -2.68 1 93.69 75 MET A O 1
ATOM 602 N N . SER A 1 76 ? 6.316 -12.266 -3.557 1 94.75 76 SER A N 1
ATOM 603 C CA . SER A 1 76 ? 5.953 -11.492 -2.373 1 94.75 76 SER A CA 1
ATOM 604 C C . SER A 1 76 ? 4.438 -11.359 -2.24 1 94.75 76 SER A C 1
ATOM 606 O O . SER A 1 76 ? 3.709 -11.5 -3.225 1 94.75 76 SER A O 1
ATOM 608 N N . TRP A 1 77 ? 4.043 -11.148 -1.059 1 96.5 77 TRP A N 1
ATOM 609 C CA . TRP A 1 77 ? 2.654 -10.75 -0.857 1 96.5 77 TRP A CA 1
ATOM 610 C C . TRP A 1 77 ? 2.424 -9.32 -1.338 1 96.5 77 TRP A C 1
ATOM 612 O O . TRP A 1 77 ? 3.338 -8.492 -1.301 1 96.5 77 TRP A O 1
ATOM 622 N N . ARG A 1 78 ? 1.307 -9.102 -1.738 1 95.75 78 ARG A N 1
ATOM 623 C CA . ARG A 1 78 ? 0.864 -7.762 -2.107 1 95.75 78 ARG A CA 1
ATOM 624 C C . ARG A 1 78 ? -0.468 -7.426 -1.446 1 95.75 78 ARG A C 1
ATOM 626 O O . ARG A 1 78 ? -1.418 -8.203 -1.517 1 95.75 78 ARG A O 1
ATOM 633 N N . ILE A 1 79 ? -0.517 -6.391 -0.722 1 97.12 79 ILE A N 1
ATOM 634 C CA . ILE A 1 79 ? -1.759 -5.859 -0.173 1 97.12 79 ILE A CA 1
ATOM 635 C C . ILE A 1 79 ? -2.205 -4.645 -0.989 1 97.12 79 ILE A C 1
ATOM 637 O O . ILE A 1 79 ? -1.482 -3.65 -1.078 1 97.12 79 ILE A O 1
ATOM 641 N N . ALA A 1 80 ? -3.348 -4.758 -1.542 1 96.38 80 ALA A N 1
ATOM 642 C CA . ALA A 1 80 ? -3.832 -3.709 -2.434 1 96.38 80 ALA A CA 1
ATOM 643 C C . ALA A 1 80 ? -5.117 -3.086 -1.899 1 96.38 80 ALA A C 1
ATOM 645 O O . ALA A 1 80 ? -5.918 -3.76 -1.246 1 96.38 80 ALA A O 1
ATOM 646 N N . LYS A 1 81 ? -5.277 -1.806 -2.043 1 95.25 81 LYS A N 1
ATOM 647 C CA . LYS A 1 81 ? -6.492 -1.035 -1.794 1 95.25 81 LYS A CA 1
ATOM 648 C C . LYS A 1 81 ? -6.797 -0.098 -2.959 1 95.25 81 LYS A C 1
ATOM 650 O O . LYS A 1 81 ? -6.02 0.813 -3.248 1 95.25 81 LYS A O 1
ATOM 655 N N . LYS A 1 82 ? -7.926 -0.404 -3.666 1 89.94 82 LYS A N 1
ATOM 656 C CA . LYS A 1 82 ? -8.281 0.324 -4.883 1 89.94 82 LYS A CA 1
ATOM 657 C C . LYS A 1 82 ? -7.16 0.242 -5.918 1 89.94 82 LYS A C 1
ATOM 659 O O . LYS A 1 82 ? -6.789 -0.851 -6.352 1 89.94 82 LYS A O 1
ATOM 664 N N . MET A 1 83 ? -6.465 1.365 -6.188 1 87.81 83 MET A N 1
ATOM 665 C CA . MET A 1 83 ? -5.484 1.354 -7.27 1 87.81 83 MET A CA 1
ATOM 666 C C . MET A 1 83 ? -4.062 1.356 -6.715 1 87.81 83 MET A C 1
ATOM 668 O O . MET A 1 83 ? -3.096 1.393 -7.477 1 87.81 83 MET A O 1
ATOM 672 N N . THR A 1 84 ? -3.979 1.304 -5.465 1 94.12 84 THR A N 1
ATOM 673 C CA . THR A 1 84 ? -2.654 1.351 -4.855 1 94.12 84 THR A CA 1
ATOM 674 C C . THR A 1 84 ? -2.336 0.033 -4.152 1 94.12 84 THR A C 1
ATOM 676 O O . THR A 1 84 ? -3.219 -0.805 -3.963 1 94.12 84 THR A O 1
ATOM 679 N N . TYR A 1 85 ? -1.102 -0.144 -3.906 1 95.38 85 TYR A N 1
ATOM 680 C CA . TYR A 1 85 ? -0.673 -1.381 -3.262 1 95.38 85 TYR A CA 1
ATOM 681 C C . TYR A 1 85 ? 0.687 -1.207 -2.596 1 95.38 85 TYR A C 1
ATOM 683 O O . TYR A 1 85 ? 1.402 -0.242 -2.875 1 95.38 85 TYR A O 1
ATOM 691 N N . ILE A 1 86 ? 1.011 -2.186 -1.702 1 95.94 86 ILE A N 1
ATOM 692 C CA . ILE A 1 86 ? 2.375 -2.357 -1.214 1 95.94 86 ILE A CA 1
ATOM 693 C C . ILE A 1 86 ? 2.756 -3.834 -1.254 1 95.94 86 ILE A C 1
ATOM 695 O O . ILE A 1 86 ? 1.923 -4.703 -0.982 1 95.94 86 ILE A O 1
ATOM 699 N N . ASP A 1 87 ? 3.992 -4.051 -1.613 1 94.5 87 ASP A N 1
ATOM 700 C CA . ASP A 1 87 ? 4.539 -5.402 -1.526 1 94.5 87 ASP A CA 1
ATOM 701 C C . ASP A 1 87 ? 5.062 -5.695 -0.121 1 94.5 87 ASP A C 1
ATOM 703 O O . ASP A 1 87 ? 5.691 -4.836 0.504 1 94.5 87 ASP A O 1
ATOM 707 N N . VAL A 1 88 ? 4.781 -6.844 0.345 1 94.88 88 VAL A N 1
ATOM 708 C CA . VAL A 1 88 ? 5.109 -7.25 1.708 1 94.88 88 VAL A CA 1
ATOM 709 C C . VAL A 1 88 ? 5.891 -8.562 1.682 1 94.88 88 VAL A C 1
ATOM 711 O O . VAL A 1 88 ? 5.363 -9.602 1.267 1 94.88 88 VAL A O 1
ATOM 714 N N . THR A 1 89 ? 7.105 -8.531 2.104 1 93.56 89 THR A N 1
ATOM 715 C CA . THR A 1 89 ? 7.883 -9.758 2.248 1 93.56 89 THR A CA 1
ATOM 716 C C . THR A 1 89 ? 7.75 -10.32 3.66 1 93.56 89 THR A C 1
ATOM 718 O O . THR A 1 89 ? 7.238 -9.648 4.555 1 93.56 89 THR A O 1
ATOM 721 N N . ASP A 1 90 ? 8.195 -11.523 3.875 1 91.75 90 ASP A N 1
ATOM 722 C CA . ASP A 1 90 ? 8.141 -12.164 5.188 1 91.75 90 ASP A CA 1
ATOM 723 C C . ASP A 1 90 ? 8.891 -11.344 6.23 1 91.75 90 ASP A C 1
ATOM 725 O O . ASP A 1 90 ? 8.492 -11.297 7.395 1 91.75 90 ASP A O 1
ATOM 729 N N . LYS A 1 91 ? 9.906 -10.695 5.797 1 91.25 91 LYS A N 1
ATOM 730 C CA . LYS A 1 91 ? 10.719 -9.914 6.723 1 91.25 91 LYS A CA 1
ATOM 731 C C . LYS A 1 91 ? 10 -8.633 7.141 1 91.25 91 LYS A C 1
ATOM 733 O O . LYS A 1 91 ? 10.32 -8.039 8.172 1 91.25 91 LYS A O 1
ATOM 738 N N . ASP A 1 92 ? 9.031 -8.234 6.336 1 93.69 92 ASP A N 1
ATOM 739 C CA . ASP A 1 92 ? 8.344 -6.965 6.543 1 93.69 92 ASP A CA 1
ATOM 740 C C . ASP A 1 92 ? 7.188 -7.125 7.527 1 93.69 92 ASP A C 1
ATOM 742 O O . ASP A 1 92 ? 6.73 -6.145 8.125 1 93.69 92 ASP A O 1
ATOM 746 N N . ILE A 1 93 ? 6.684 -8.312 7.688 1 95.81 93 ILE A N 1
ATOM 747 C CA . ILE A 1 93 ? 5.402 -8.539 8.344 1 95.81 93 ILE A CA 1
ATOM 748 C C . ILE A 1 93 ? 5.465 -8.031 9.789 1 95.81 93 ILE A C 1
ATOM 750 O O . ILE A 1 93 ? 4.582 -7.297 10.234 1 95.81 93 ILE A O 1
ATOM 754 N N . ASP A 1 94 ? 6.473 -8.391 10.531 1 95.5 94 ASP A N 1
ATOM 755 C CA . ASP A 1 94 ? 6.57 -7.977 11.93 1 95.5 94 ASP A CA 1
ATOM 756 C C . ASP A 1 94 ? 6.703 -6.461 12.039 1 95.5 94 ASP A C 1
ATOM 758 O O . ASP A 1 94 ? 6.145 -5.848 12.953 1 95.5 94 ASP A O 1
ATOM 762 N N . VAL A 1 95 ? 7.484 -5.914 11.156 1 96.38 95 VAL A N 1
ATOM 763 C CA . VAL A 1 95 ? 7.668 -4.465 11.141 1 96.38 95 VAL A CA 1
ATOM 764 C C . VAL A 1 95 ? 6.324 -3.775 10.922 1 96.38 95 VAL A C 1
ATOM 766 O O . VAL A 1 95 ? 5.969 -2.852 11.656 1 96.38 95 VAL A O 1
ATOM 769 N N . LEU A 1 96 ? 5.535 -4.238 9.922 1 96.75 96 LEU A N 1
ATOM 770 C CA . LEU A 1 96 ? 4.25 -3.641 9.586 1 96.75 96 LEU A CA 1
ATOM 771 C C . LEU A 1 96 ? 3.254 -3.82 10.734 1 96.75 96 LEU A C 1
ATOM 773 O O . LEU A 1 96 ? 2.488 -2.904 11.039 1 96.75 96 LEU A O 1
ATOM 777 N N . MET A 1 97 ? 3.303 -4.961 11.336 1 96.38 97 MET A N 1
ATOM 778 C CA . MET A 1 97 ? 2.414 -5.199 12.469 1 96.38 97 MET A CA 1
ATOM 779 C C . MET A 1 97 ? 2.727 -4.242 13.617 1 96.38 97 MET A C 1
ATOM 781 O O . MET A 1 97 ? 1.815 -3.721 14.258 1 96.38 97 MET A O 1
ATOM 785 N N . ASN A 1 98 ? 3.984 -4.031 13.867 1 96.69 98 ASN A N 1
ATOM 786 C CA . ASN A 1 98 ? 4.387 -3.076 14.891 1 96.69 98 ASN A CA 1
ATOM 787 C C . ASN A 1 98 ? 3.912 -1.663 14.562 1 96.69 98 ASN A C 1
ATOM 789 O O . ASN A 1 98 ? 3.41 -0.954 15.438 1 96.69 98 ASN A O 1
ATOM 793 N N . VAL A 1 99 ? 4.09 -1.297 13.328 1 95.75 99 VAL A N 1
ATOM 794 C CA . VAL A 1 99 ? 3.65 0.018 12.875 1 95.75 99 VAL A CA 1
ATOM 795 C C . VAL A 1 99 ? 2.146 0.161 13.086 1 95.75 99 VAL A C 1
ATOM 797 O O . VAL A 1 99 ? 1.688 1.145 13.672 1 95.75 99 VAL A O 1
ATOM 800 N N . LEU A 1 100 ? 1.388 -0.803 12.672 1 96.44 100 LEU A N 1
ATOM 801 C CA . LEU A 1 100 ? -0.067 -0.744 12.773 1 96.44 100 LEU A CA 1
ATOM 802 C C . LEU A 1 100 ? -0.514 -0.687 14.227 1 96.44 100 LEU A C 1
ATOM 804 O O . LEU A 1 100 ? -1.463 0.025 14.562 1 96.44 100 LEU A O 1
ATOM 808 N N . GLN A 1 101 ? 0.155 -1.423 15.062 1 95.56 101 GLN A N 1
ATOM 809 C CA . GLN A 1 101 ? -0.154 -1.38 16.484 1 95.56 101 GLN A CA 1
ATOM 810 C C . GLN A 1 101 ? 0.05 0.023 17.047 1 95.56 101 GLN A C 1
ATOM 812 O O . GLN A 1 101 ? -0.756 0.497 17.859 1 95.56 101 GLN A O 1
ATOM 817 N N . LYS A 1 102 ? 1.094 0.667 16.719 1 94.12 102 LYS A N 1
ATOM 818 C CA . LYS A 1 102 ? 1.359 2.027 17.172 1 94.12 102 LYS A CA 1
ATOM 819 C C . LYS A 1 102 ? 0.301 2.998 16.656 1 94.12 102 LYS A C 1
ATOM 821 O O . LYS A 1 102 ? -0.142 3.889 17.391 1 94.12 102 LYS A O 1
ATOM 826 N N . LEU A 1 103 ? -0.056 2.863 15.375 1 94.44 103 LEU A N 1
ATOM 827 C CA . LEU A 1 103 ? -1.068 3.734 14.789 1 94.44 103 LEU A CA 1
ATOM 828 C C . LEU A 1 103 ? -2.414 3.547 15.477 1 94.44 103 LEU A 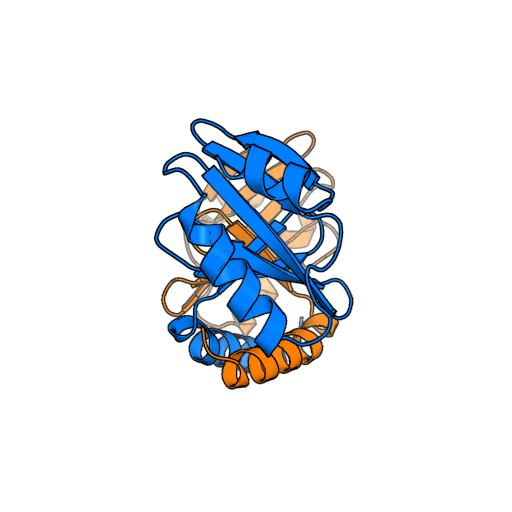C 1
ATOM 830 O O . LEU A 1 103 ? -3.16 4.512 15.664 1 94.44 103 LEU A O 1
ATOM 834 N N . LYS A 1 104 ? -2.715 2.277 15.781 1 94 104 LYS A N 1
ATOM 835 C CA . LYS A 1 104 ? -3.953 1.964 16.484 1 94 104 LYS A CA 1
ATOM 836 C C . LYS A 1 104 ? -4.062 2.764 17.781 1 94 104 LYS A C 1
ATOM 838 O O . LYS A 1 104 ? -5.16 3.166 18.172 1 94 104 LYS A O 1
ATOM 843 N N . ASN A 1 105 ? -2.969 3.053 18.375 1 92.38 105 ASN A N 1
ATOM 844 C CA . ASN A 1 105 ? -2.939 3.766 19.656 1 92.38 105 ASN A CA 1
ATOM 845 C C . ASN A 1 105 ? -3.1 5.27 19.453 1 92.38 105 ASN A C 1
ATOM 847 O O . ASN A 1 105 ? -3.508 5.98 20.375 1 92.38 105 ASN A O 1
ATOM 851 N N . VAL A 1 106 ? -2.705 5.836 18.328 1 89.62 106 VAL A N 1
ATOM 852 C CA . VAL A 1 106 ? -2.783 7.27 18.062 1 89.62 106 VAL A CA 1
ATOM 853 C C . VAL A 1 106 ? -4.203 7.637 17.625 1 89.62 106 VAL A C 1
ATOM 855 O O . VAL A 1 106 ? -4.734 8.672 18.047 1 89.62 106 VAL A O 1
ATOM 858 N N . LYS A 1 107 ? -4.938 6.879 16.922 1 82.88 107 LYS A N 1
ATOM 859 C CA . LYS A 1 107 ? -6.281 7.066 16.391 1 82.88 107 LYS A CA 1
ATOM 860 C C . LYS A 1 107 ? -6.418 8.422 15.703 1 82.88 107 LYS A C 1
ATOM 862 O O . LYS A 1 107 ? -6.137 9.461 16.312 1 82.88 107 LYS A O 1
ATOM 867 N N . LEU A 1 108 ? -6.809 8.523 14.531 1 87.25 108 LEU A N 1
ATOM 868 C CA . LEU A 1 108 ? -7.043 9.758 13.797 1 87.25 108 LEU A CA 1
ATOM 869 C C . LEU A 1 108 ? -8.5 10.188 13.891 1 87.25 108 LEU A C 1
ATOM 871 O O . LEU A 1 108 ? -9.398 9.344 13.914 1 87.25 108 LEU A O 1
ATOM 875 N N . MET B 1 1 ? -4.23 29.297 0.318 1 88.19 1 MET B N 1
ATOM 876 C CA . MET B 1 1 ? -3.844 28.047 -0.323 1 88.19 1 MET B CA 1
ATOM 877 C C . MET B 1 1 ? -2.725 27.359 0.452 1 88.19 1 MET B C 1
ATOM 879 O O . MET B 1 1 ? -1.979 28.016 1.185 1 88.19 1 MET B O 1
ATOM 883 N N . ILE B 1 2 ? -2.723 26.094 0.432 1 95.62 2 ILE B N 1
ATOM 884 C CA . ILE B 1 2 ? -1.794 25.344 1.264 1 95.62 2 ILE B CA 1
ATOM 885 C C . ILE B 1 2 ? -0.359 25.766 0.945 1 95.62 2 ILE B C 1
ATOM 887 O O . ILE B 1 2 ? 0.489 25.812 1.838 1 95.62 2 ILE B O 1
ATOM 891 N N . ASP B 1 3 ? -0.104 26.109 -0.256 1 94.56 3 ASP B N 1
ATOM 892 C CA . ASP B 1 3 ? 1.23 26.531 -0.672 1 94.56 3 ASP B CA 1
ATOM 893 C C . ASP B 1 3 ? 1.681 27.766 0.098 1 94.56 3 ASP B C 1
ATOM 895 O O . ASP B 1 3 ? 2.805 27.812 0.601 1 94.56 3 ASP B O 1
ATOM 899 N N . GLU B 1 4 ? 0.905 28.797 0.243 1 94.38 4 GLU B N 1
ATOM 900 C CA . GLU B 1 4 ? 1.203 30.016 0.977 1 94.38 4 GLU B CA 1
ATOM 901 C C . GLU B 1 4 ? 1.463 29.734 2.453 1 94.38 4 GLU B C 1
ATOM 903 O O . GLU B 1 4 ? 2.398 30.281 3.041 1 94.38 4 GLU B O 1
ATOM 908 N N . TYR B 1 5 ? 0.528 28.875 2.969 1 94.81 5 TYR B N 1
ATOM 909 C CA . TYR B 1 5 ? 0.699 28.484 4.367 1 94.81 5 TYR B CA 1
ATOM 910 C C . TYR B 1 5 ? 2.062 27.859 4.598 1 94.81 5 TYR B C 1
ATOM 912 O O . TYR B 1 5 ? 2.766 28.203 5.551 1 94.81 5 TYR B O 1
ATOM 920 N N . LEU B 1 6 ? 2.506 26.875 3.732 1 96.06 6 LEU B N 1
ATOM 921 C CA . LEU B 1 6 ? 3.771 26.156 3.871 1 96.06 6 LEU B CA 1
ATOM 922 C C . LEU B 1 6 ? 4.949 27.125 3.75 1 96.06 6 LEU B C 1
ATOM 924 O O . LEU B 1 6 ? 5.879 27.078 4.559 1 96.06 6 LEU B O 1
ATOM 928 N N . LYS B 1 7 ? 4.895 28.016 2.84 1 94.81 7 LYS B N 1
ATOM 929 C CA . LYS B 1 7 ? 5.953 29 2.625 1 94.81 7 LYS B CA 1
ATOM 930 C C . LYS B 1 7 ? 6.062 29.953 3.809 1 94.81 7 LYS B C 1
ATOM 932 O O . LYS B 1 7 ? 7.164 30.234 4.289 1 94.81 7 LYS B O 1
ATOM 937 N N . LYS B 1 8 ? 4.965 30.406 4.277 1 94.56 8 LYS B N 1
ATOM 938 C CA . LYS B 1 8 ? 4.93 31.344 5.395 1 94.56 8 LYS B CA 1
ATOM 939 C C . LYS B 1 8 ? 5.547 30.734 6.648 1 94.56 8 LYS B C 1
ATOM 941 O O . LYS B 1 8 ? 6.145 31.438 7.461 1 94.56 8 LYS B O 1
ATOM 946 N N . ASN B 1 9 ? 5.398 29.438 6.824 1 92.31 9 ASN B N 1
ATOM 947 C CA . ASN B 1 9 ? 5.871 28.766 8.023 1 92.31 9 ASN B CA 1
ATOM 948 C C . ASN B 1 9 ? 7.234 28.125 7.801 1 92.31 9 ASN B C 1
ATOM 950 O O . ASN B 1 9 ? 7.723 27.375 8.656 1 92.31 9 ASN B O 1
ATOM 954 N N . GLY B 1 10 ? 7.816 28.359 6.645 1 91.69 10 GLY B N 1
ATOM 955 C CA . GLY B 1 10 ? 9.156 27.875 6.359 1 91.69 10 GLY B CA 1
ATOM 956 C C . GLY B 1 10 ? 9.227 26.359 6.184 1 91.69 10 GLY B C 1
ATOM 957 O O . GLY B 1 10 ? 10.242 25.75 6.492 1 91.69 10 GLY B O 1
ATOM 958 N N . ILE B 1 11 ? 8.094 25.75 5.855 1 93.94 11 ILE B N 1
ATOM 959 C CA . ILE B 1 11 ? 8.062 24.297 5.648 1 93.94 11 ILE B CA 1
ATOM 960 C C . ILE B 1 11 ? 8.453 23.969 4.211 1 93.94 11 ILE B C 1
ATOM 962 O O . ILE B 1 11 ? 7.844 24.469 3.264 1 93.94 11 ILE B O 1
ATOM 966 N N . LYS B 1 12 ? 9.453 23.156 4.02 1 95.44 12 LYS B N 1
ATOM 967 C CA . LYS B 1 12 ? 9.922 22.766 2.693 1 95.44 12 LYS B CA 1
ATOM 968 C C . LYS B 1 12 ? 9.031 21.672 2.096 1 95.44 12 LYS B C 1
ATOM 970 O O . LYS B 1 12 ? 8.602 20.766 2.799 1 95.44 12 LYS B O 1
ATOM 975 N N . PHE B 1 13 ? 8.758 21.797 0.832 1 96.19 13 PHE B N 1
ATOM 976 C CA . PHE B 1 13 ? 7.875 20.828 0.177 1 96.19 13 PHE B CA 1
ATOM 977 C C . PHE B 1 13 ? 8.18 20.75 -1.312 1 96.19 13 PHE B C 1
ATOM 979 O O . PHE B 1 13 ? 8.906 21.578 -1.854 1 96.19 13 PHE B O 1
ATOM 986 N N . THR B 1 14 ? 7.727 19.609 -1.909 1 96.69 14 THR B N 1
ATOM 987 C CA . THR B 1 14 ? 7.629 19.484 -3.359 1 96.69 14 THR B CA 1
ATOM 988 C C . THR B 1 14 ? 6.172 19.422 -3.803 1 96.69 14 THR B C 1
ATOM 990 O O . THR B 1 14 ? 5.289 19.109 -3.004 1 96.69 14 THR B O 1
ATOM 993 N N . GLN B 1 15 ? 5.941 19.797 -4.988 1 95.12 15 GLN B N 1
ATOM 994 C CA . GLN B 1 15 ? 4.598 19.812 -5.555 1 95.12 15 GLN B CA 1
ATOM 995 C C . GLN B 1 15 ? 4.547 19.062 -6.879 1 95.12 15 GLN B C 1
ATOM 997 O O . GLN B 1 15 ? 5.469 19.156 -7.691 1 95.12 15 GLN B O 1
ATOM 1002 N N . ARG B 1 16 ? 3.545 18.172 -7.016 1 93.75 16 ARG B N 1
ATOM 1003 C CA . ARG B 1 16 ? 3.338 17.438 -8.266 1 93.75 16 ARG B CA 1
ATOM 1004 C C . ARG B 1 16 ? 1.861 17.406 -8.641 1 93.75 16 ARG B C 1
ATOM 1006 O O . ARG B 1 16 ? 1 17.219 -7.777 1 93.75 16 ARG B O 1
ATOM 1013 N N . GLN B 1 17 ? 1.639 17.531 -9.891 1 90.88 17 GLN B N 1
ATOM 1014 C CA . GLN B 1 17 ? 0.274 17.438 -10.398 1 90.88 17 GLN B CA 1
ATOM 1015 C C . GLN B 1 17 ? -0.037 16.016 -10.867 1 90.88 17 GLN B C 1
ATOM 1017 O O . GLN B 1 17 ? 0.723 15.438 -11.641 1 90.88 17 GLN B O 1
ATOM 1022 N N . TYR B 1 18 ? -1.08 15.484 -10.273 1 83.31 18 TYR B N 1
ATOM 1023 C CA . TYR B 1 18 ? -1.607 14.195 -10.703 1 83.31 18 TYR B CA 1
ATOM 1024 C C . TYR B 1 18 ? -3.049 14.328 -11.18 1 83.31 18 TYR B C 1
ATOM 1026 O O . TYR B 1 18 ? -3.957 14.547 -10.375 1 83.31 18 TYR B O 1
ATOM 1034 N N . ASN B 1 19 ? -3.209 14.031 -12.469 1 81.75 19 ASN B N 1
ATOM 1035 C CA . ASN B 1 19 ? -4.527 14.242 -13.055 1 81.75 19 ASN B CA 1
ATOM 1036 C C . ASN B 1 19 ? -5.117 15.586 -12.648 1 81.75 19 ASN B C 1
ATOM 1038 O O . ASN B 1 19 ? -4.551 16.641 -12.953 1 81.75 19 ASN B O 1
ATOM 1042 N N . ASP B 1 20 ? -6.246 15.68 -11.844 1 87.56 20 ASP B N 1
ATOM 1043 C CA . ASP B 1 20 ? -6.934 16.922 -11.484 1 87.56 20 ASP B CA 1
ATOM 1044 C C . ASP B 1 20 ? -6.586 17.344 -10.062 1 87.56 20 ASP B C 1
ATOM 1046 O O . ASP B 1 20 ? -7.203 18.266 -9.516 1 87.56 20 ASP B O 1
ATOM 1050 N N . LYS B 1 21 ? -5.508 16.703 -9.578 1 92.5 21 LYS B N 1
ATOM 1051 C CA . LYS B 1 21 ? -5.164 17.031 -8.203 1 92.5 21 LYS B CA 1
ATOM 1052 C C . LYS B 1 21 ? -3.707 17.484 -8.086 1 92.5 21 LYS B C 1
ATOM 1054 O O . LYS B 1 21 ? -2.854 17.016 -8.852 1 92.5 21 LYS B O 1
ATOM 1059 N N . ILE B 1 22 ? -3.494 18.391 -7.125 1 95.81 22 ILE B N 1
ATOM 1060 C CA . ILE B 1 22 ? -2.137 18.812 -6.793 1 95.81 22 ILE B CA 1
ATOM 1061 C C . ILE B 1 22 ? -1.69 18.141 -5.492 1 95.81 22 ILE B C 1
ATOM 1063 O O . ILE B 1 22 ? -2.383 18.234 -4.477 1 95.81 22 ILE B O 1
ATOM 1067 N N . LYS B 1 23 ? -0.644 17.469 -5.574 1 95.88 23 LYS B N 1
ATOM 1068 C CA . LYS B 1 23 ? -0.071 16.797 -4.414 1 95.88 23 LYS B CA 1
ATOM 1069 C C . LYS B 1 23 ? 1.099 17.594 -3.84 1 95.88 23 LYS B C 1
ATOM 1071 O O . LYS B 1 23 ? 2.031 17.938 -4.566 1 95.88 23 LYS B O 1
ATOM 1076 N N . TYR B 1 24 ? 1.099 17.891 -2.535 1 96.69 24 TYR B N 1
ATOM 1077 C CA . TYR B 1 24 ? 2.215 18.469 -1.794 1 96.69 24 TYR B CA 1
ATOM 1078 C C . TYR B 1 24 ? 2.863 17.422 -0.884 1 96.69 24 TYR B C 1
ATOM 1080 O O . TYR B 1 24 ? 2.182 16.781 -0.079 1 96.69 24 TYR B O 1
ATOM 1088 N N . THR B 1 25 ? 4.129 17.219 -1.079 1 96.31 25 THR B N 1
ATOM 1089 C CA . THR B 1 25 ? 4.879 16.328 -0.196 1 96.31 25 THR B CA 1
ATOM 1090 C C . THR B 1 25 ? 5.852 17.125 0.671 1 96.31 25 THR B C 1
ATOM 1092 O O . THR B 1 25 ? 6.762 17.781 0.156 1 96.31 25 THR B O 1
ATOM 1095 N N . LEU B 1 26 ? 5.637 17.031 1.967 1 97.06 26 LEU B N 1
ATOM 1096 C CA . LEU B 1 26 ? 6.551 17.719 2.869 1 97.06 26 LEU B CA 1
ATOM 1097 C C . LEU B 1 26 ? 7.891 17 2.939 1 97.06 26 LEU B C 1
ATOM 1099 O O . LEU B 1 26 ? 7.941 15.766 2.922 1 97.06 26 LEU B O 1
ATOM 1103 N N . LEU B 1 27 ? 8.938 17.75 3.062 1 93.44 27 LEU B N 1
ATOM 1104 C CA . LEU B 1 27 ? 10.273 17.188 3.047 1 93.44 27 LEU B CA 1
ATOM 1105 C C . LEU B 1 27 ? 10.852 17.109 4.457 1 93.44 27 LEU B C 1
ATOM 1107 O O . LEU B 1 27 ? 11.859 16.438 4.688 1 93.44 27 LEU B O 1
ATOM 1111 N N . THR B 1 28 ? 10.188 17.812 5.398 1 84 28 THR B N 1
ATOM 1112 C CA . THR B 1 28 ? 10.625 17.797 6.789 1 84 28 THR B CA 1
ATOM 1113 C C . THR B 1 28 ? 9.453 17.531 7.727 1 84 28 THR B C 1
ATOM 1115 O O . THR B 1 28 ? 8.328 17.938 7.453 1 84 28 THR B O 1
ATOM 1118 N N . PRO B 1 29 ? 9.789 16.812 8.82 1 82.25 29 PRO B N 1
ATOM 1119 C CA . PRO B 1 29 ? 8.711 16.672 9.797 1 82.25 29 PRO B CA 1
ATOM 1120 C C . PRO B 1 29 ? 8.203 18 10.32 1 82.25 29 PRO B C 1
ATOM 1122 O O . PRO B 1 29 ? 8.961 18.984 10.391 1 82.25 29 PRO B O 1
ATOM 1125 N N . VAL B 1 30 ? 6.969 18.047 10.586 1 88.56 30 VAL B N 1
ATOM 1126 C CA . VAL B 1 30 ? 6.383 19.297 11.062 1 88.56 30 VAL B CA 1
ATOM 1127 C C . VAL B 1 30 ? 6.496 19.391 12.578 1 88.56 30 VAL B C 1
ATOM 1129 O O . VAL B 1 30 ? 6.344 20.469 13.164 1 88.56 30 VAL B O 1
ATOM 1132 N N . ALA B 1 31 ? 6.715 18.266 13.25 1 87.12 31 ALA B N 1
ATOM 1133 C CA . ALA B 1 31 ? 6.938 18.188 14.695 1 87.12 31 ALA B CA 1
ATOM 1134 C C . ALA B 1 31 ? 7.609 16.875 15.078 1 87.12 31 ALA B C 1
ATOM 1136 O O . ALA B 1 31 ? 7.703 15.953 14.258 1 87.12 31 ALA B O 1
ATOM 1137 N N . SER B 1 32 ? 8.078 16.875 16.312 1 84.69 32 SER B N 1
ATOM 1138 C CA . SER B 1 32 ? 8.773 15.672 16.781 1 84.69 32 SER B CA 1
ATOM 1139 C C . SER B 1 32 ? 7.805 14.688 17.438 1 84.69 32 SER B C 1
ATOM 1141 O O . SER B 1 32 ? 8 13.477 17.375 1 84.69 32 SER B O 1
ATOM 1143 N N . LYS B 1 33 ? 6.797 15.281 18.109 1 89.81 33 LYS B N 1
ATOM 1144 C CA . LYS B 1 33 ? 5.812 14.445 18.781 1 89.81 33 LYS B CA 1
ATOM 1145 C C . LYS B 1 33 ? 4.551 14.281 17.938 1 89.81 33 LYS B C 1
ATOM 1147 O O . LYS B 1 33 ? 4.074 15.25 17.344 1 89.81 33 LYS B O 1
ATOM 1152 N N . ILE B 1 34 ? 4.012 13.133 17.969 1 91.19 34 ILE B N 1
ATOM 1153 C CA . ILE B 1 34 ? 2.865 12.82 17.125 1 91.19 34 ILE B CA 1
ATOM 1154 C C . ILE B 1 34 ? 1.688 13.719 17.5 1 91.19 34 ILE B C 1
ATOM 1156 O O . ILE B 1 34 ? 0.941 14.164 16.625 1 91.19 34 ILE B O 1
ATOM 1160 N N . SER B 1 35 ? 1.519 13.938 18.766 1 89.25 35 SER B N 1
ATOM 1161 C CA . SER B 1 35 ? 0.424 14.805 19.188 1 89.25 35 SER B CA 1
ATOM 1162 C C . SER B 1 35 ? 0.544 16.203 18.562 1 89.25 35 SER B C 1
ATOM 1164 O O . SER B 1 35 ? -0.458 16.797 18.172 1 89.25 35 SER B O 1
ATOM 1166 N N . ASP B 1 36 ? 1.774 16.719 18.5 1 92.56 36 ASP B N 1
ATOM 1167 C CA . ASP B 1 36 ? 2.012 18.031 17.906 1 92.56 36 ASP B CA 1
ATOM 1168 C C . ASP B 1 36 ? 1.814 17.984 16.391 1 92.56 36 ASP B C 1
ATOM 1170 O O . ASP B 1 36 ? 1.327 18.953 15.805 1 92.56 36 ASP B O 1
ATOM 1174 N N . VAL B 1 37 ? 2.238 16.906 15.828 1 93.5 37 VAL B N 1
ATOM 1175 C CA . VAL B 1 37 ? 2.025 16.734 14.398 1 93.5 37 VAL B CA 1
ATOM 1176 C C . VAL B 1 37 ? 0.535 16.812 14.078 1 93.5 37 VAL B C 1
ATOM 1178 O O . VAL B 1 37 ? 0.126 17.562 13.188 1 93.5 37 VAL B O 1
ATOM 1181 N N . LEU B 1 38 ? -0.285 16.141 14.844 1 93.81 38 LEU B N 1
ATOM 1182 C CA . LEU B 1 38 ? -1.722 16.078 14.594 1 93.81 38 LEU B CA 1
ATOM 1183 C C . LEU B 1 38 ? -2.352 17.453 14.742 1 93.81 38 LEU B C 1
ATOM 1185 O O . LEU B 1 38 ? -3.236 17.828 13.969 1 93.81 38 LEU B O 1
ATOM 1189 N N . LYS B 1 39 ? -1.875 18.203 15.711 1 93.31 39 LYS B N 1
ATOM 1190 C CA . LYS B 1 39 ? -2.369 19.562 15.883 1 93.31 39 LYS B CA 1
ATOM 1191 C C . LYS B 1 39 ? -2.041 20.438 14.672 1 93.31 39 LYS B C 1
ATOM 1193 O O . LYS B 1 39 ? -2.91 21.141 14.148 1 93.31 39 LYS B O 1
ATOM 1198 N N . THR B 1 40 ? -0.814 20.344 14.266 1 93.75 40 THR B N 1
ATOM 1199 C CA . THR B 1 40 ? -0.34 21.156 13.148 1 93.75 40 THR B CA 1
ATOM 1200 C C . THR B 1 40 ? -1.078 20.781 11.859 1 93.75 40 THR B C 1
ATOM 1202 O O . THR B 1 40 ? -1.507 21.672 11.117 1 93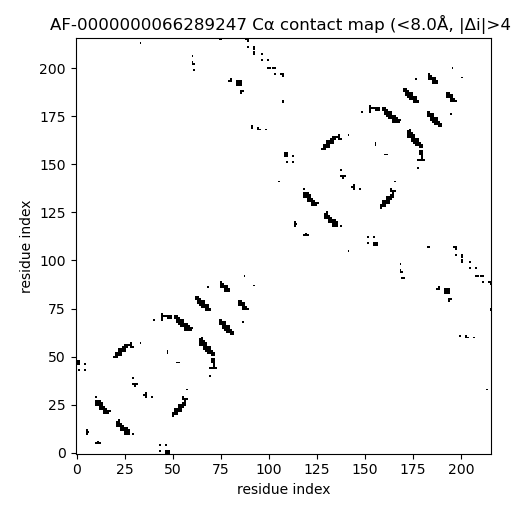.75 40 THR B O 1
ATOM 1205 N N . VAL B 1 41 ? -1.283 19.5 11.609 1 94.31 41 VAL B N 1
ATOM 1206 C CA . VAL B 1 41 ? -1.888 19.078 10.359 1 94.31 41 VAL B CA 1
ATOM 1207 C C . VAL B 1 41 ? -3.379 19.406 10.359 1 94.31 41 VAL B C 1
ATOM 1209 O O . VAL B 1 41 ? -3.955 19.719 9.312 1 94.31 41 VAL B O 1
ATOM 1212 N N . THR B 1 42 ? -3.979 19.344 11.5 1 93.69 42 THR B N 1
ATOM 1213 C CA . THR B 1 42 ? -5.379 19.734 11.594 1 93.69 42 THR B CA 1
ATOM 1214 C C . THR B 1 42 ? -5.555 21.203 11.195 1 93.69 42 THR B C 1
ATOM 1216 O O . THR B 1 42 ? -6.496 21.547 10.484 1 93.69 42 THR B O 1
ATOM 1219 N N . GLU B 1 43 ? -4.633 21.969 11.656 1 93.19 43 GLU B N 1
ATOM 1220 C CA . GLU B 1 43 ? -4.645 23.375 11.258 1 93.19 43 GLU B CA 1
ATOM 1221 C C . GLU B 1 43 ? -4.391 23.531 9.766 1 93.19 43 GLU B C 1
ATOM 1223 O O . GLU B 1 43 ? -5.062 24.312 9.094 1 93.19 43 GLU B O 1
ATOM 1228 N N . MET B 1 44 ? -3.467 22.75 9.234 1 94.69 44 MET B N 1
ATOM 1229 C CA . MET B 1 44 ? -3.074 22.797 7.832 1 94.69 44 MET B CA 1
ATOM 1230 C C . MET B 1 44 ? -4.254 22.453 6.926 1 94.69 44 MET B C 1
ATOM 1232 O O . MET B 1 44 ? -4.395 23.016 5.84 1 94.69 44 MET B O 1
ATOM 1236 N N . MET B 1 45 ? -5.094 21.562 7.379 1 95 45 MET B N 1
ATOM 1237 C CA . MET B 1 45 ? -6.215 21.078 6.574 1 95 45 MET B CA 1
ATOM 1238 C C . MET B 1 45 ? -7.129 22.234 6.168 1 95 45 MET B C 1
ATOM 1240 O O . MET B 1 45 ? -7.781 22.172 5.121 1 95 45 MET B O 1
ATOM 1244 N N . LYS B 1 46 ? -7.145 23.266 6.949 1 94.88 46 LYS B N 1
ATOM 1245 C CA . LYS B 1 46 ? -8 24.422 6.68 1 94.88 46 LYS B CA 1
ATOM 1246 C C . LYS B 1 46 ? -7.527 25.172 5.438 1 94.88 46 LYS B C 1
ATOM 1248 O O . LYS B 1 46 ? -8.273 25.969 4.875 1 94.88 46 LYS B O 1
ATOM 1253 N N . PHE B 1 47 ? -6.332 24.938 5.039 1 96.81 47 PHE B N 1
ATOM 1254 C CA . PHE B 1 47 ? -5.734 25.688 3.945 1 96.81 47 PHE B CA 1
ATOM 1255 C C . PHE B 1 47 ? -5.617 24.828 2.693 1 96.81 47 PHE B C 1
ATOM 1257 O O . PHE B 1 47 ? -5.113 25.281 1.664 1 96.81 47 PHE B O 1
ATOM 1264 N N . VAL B 1 48 ? -6.086 23.562 2.742 1 96.31 48 VAL B N 1
ATOM 1265 C CA . VAL B 1 48 ? -6.023 22.641 1.606 1 96.31 48 VAL B CA 1
ATOM 1266 C C . VAL B 1 48 ? -7.281 22.797 0.75 1 96.31 48 VAL B C 1
ATOM 1268 O O . VAL B 1 48 ? -8.398 22.734 1.262 1 96.31 48 VAL B O 1
ATOM 1271 N N . ASP B 1 49 ? -7.035 22.969 -0.479 1 95.06 49 ASP B N 1
ATOM 1272 C CA . ASP B 1 49 ? -8.164 23.109 -1.391 1 95.06 49 ASP B CA 1
ATOM 1273 C C . ASP B 1 49 ? -8.688 21.734 -1.834 1 95.06 49 ASP B C 1
ATOM 1275 O O . ASP B 1 49 ? -7.996 20.734 -1.676 1 95.06 49 ASP B O 1
ATOM 1279 N N . ASN B 1 50 ? -9.828 21.75 -2.443 1 93.69 50 ASN B N 1
ATOM 1280 C CA . ASN B 1 50 ? -10.508 20.516 -2.83 1 93.69 50 ASN B CA 1
ATOM 1281 C C . ASN B 1 50 ? -9.672 19.703 -3.826 1 93.69 50 ASN B C 1
ATOM 1283 O O . ASN B 1 50 ? -9.766 18.484 -3.863 1 93.69 50 ASN B O 1
ATOM 1287 N N . ASN B 1 51 ? -8.922 20.438 -4.602 1 94.31 51 ASN B N 1
ATOM 1288 C CA . ASN B 1 51 ? -8.125 19.766 -5.633 1 94.31 51 ASN B CA 1
ATOM 1289 C C . ASN B 1 51 ? -6.695 19.531 -5.164 1 94.31 51 ASN B C 1
ATOM 1291 O O . ASN B 1 51 ? -5.805 19.297 -5.98 1 94.31 51 ASN B O 1
ATOM 1295 N N . GLU B 1 52 ? -6.504 19.578 -3.854 1 96 52 GLU B N 1
ATOM 1296 C CA . GLU B 1 52 ? -5.156 19.406 -3.311 1 96 52 GLU B CA 1
ATOM 1297 C C . GLU B 1 52 ? -5.117 18.312 -2.254 1 96 52 GLU B C 1
ATOM 1299 O O . GLU B 1 52 ? -6.148 17.969 -1.663 1 96 52 GLU B O 1
ATOM 1304 N N . TYR B 1 53 ? -4.012 17.781 -2.092 1 95.62 53 TYR B N 1
ATOM 1305 C CA . TYR B 1 53 ? -3.758 16.969 -0.907 1 95.62 53 TYR B CA 1
ATOM 1306 C C . TYR B 1 53 ? -2.291 17.047 -0.5 1 95.62 53 TYR B C 1
ATOM 1308 O O . TYR B 1 53 ? -1.431 17.391 -1.315 1 95.62 53 TYR B O 1
ATOM 1316 N N . VAL B 1 54 ? -2.049 16.797 0.762 1 96.94 54 VAL B N 1
ATOM 1317 C CA . VAL B 1 54 ? -0.726 16.953 1.358 1 96.94 54 VAL B CA 1
ATOM 1318 C C . VAL B 1 54 ? -0.284 15.625 1.978 1 96.94 54 VAL B C 1
ATOM 1320 O O . VAL B 1 54 ? -1.08 14.93 2.619 1 96.94 54 VAL B O 1
ATOM 1323 N N . VAL B 1 55 ? 0.932 15.258 1.799 1 96.69 55 VAL B N 1
ATOM 1324 C CA . VAL B 1 55 ? 1.533 14.094 2.434 1 96.69 55 VAL B CA 1
ATOM 1325 C C . VAL B 1 55 ? 2.615 14.539 3.416 1 96.69 55 VAL B C 1
ATOM 1327 O O . VAL B 1 55 ? 3.549 15.25 3.039 1 96.69 55 VAL B O 1
ATOM 1330 N N . VAL B 1 56 ? 2.506 14.078 4.656 1 96.25 56 VAL B N 1
ATOM 1331 C CA . VAL B 1 56 ? 3.393 14.469 5.746 1 96.25 56 VAL B CA 1
ATOM 1332 C C . VAL B 1 56 ? 4.16 13.25 6.254 1 96.25 56 VAL B C 1
ATOM 1334 O O . VAL B 1 56 ? 3.564 12.328 6.809 1 96.25 56 VAL B O 1
ATOM 1337 N N . PRO B 1 57 ? 5.426 13.289 6.09 1 94.81 57 PRO B N 1
ATOM 1338 C CA . PRO B 1 57 ? 6.18 12.164 6.656 1 94.81 57 PRO B CA 1
ATOM 1339 C C . PRO B 1 57 ? 6.133 12.133 8.18 1 94.81 57 PRO B C 1
ATOM 1341 O O . PRO B 1 57 ? 6.262 13.18 8.828 1 94.81 57 PRO B O 1
ATOM 1344 N N . ILE B 1 58 ? 6 10.992 8.773 1 94.06 58 ILE B N 1
ATOM 1345 C CA . ILE B 1 58 ? 5.895 10.836 10.219 1 94.06 58 ILE B CA 1
ATOM 1346 C C . ILE B 1 58 ? 7.094 10.047 10.742 1 94.06 58 ILE B C 1
ATOM 1348 O O . ILE B 1 58 ? 7.785 10.492 11.656 1 94.06 58 ILE B O 1
ATOM 1352 N N . ALA B 1 59 ? 7.301 8.922 10.188 1 91.44 59 ALA B N 1
ATOM 1353 C CA . ALA B 1 59 ? 8.359 8.047 10.688 1 91.44 59 ALA B CA 1
ATOM 1354 C C . ALA B 1 59 ? 8.781 7.035 9.625 1 91.44 59 ALA B C 1
ATOM 1356 O O . ALA B 1 59 ? 8.031 6.762 8.688 1 91.44 59 ALA B O 1
ATOM 1357 N N . LYS B 1 60 ? 10 6.586 9.844 1 92 60 LYS B N 1
ATOM 1358 C CA . LYS B 1 60 ? 10.508 5.484 9.031 1 92 60 LYS B CA 1
ATOM 1359 C C . LYS B 1 60 ? 10.523 4.18 9.82 1 92 60 LYS B C 1
ATOM 1361 O O . LYS B 1 60 ? 10.883 4.164 11 1 92 60 LYS B O 1
ATOM 1366 N N . ALA B 1 61 ? 10.047 3.127 9.203 1 92.25 61 ALA B N 1
ATOM 1367 C CA . ALA B 1 61 ? 10.07 1.791 9.789 1 92.25 61 ALA B CA 1
ATOM 1368 C C . ALA B 1 61 ? 10.586 0.76 8.789 1 92.25 61 ALA B C 1
ATOM 1370 O O . ALA B 1 61 ? 9.82 0.257 7.961 1 92.25 61 ALA B O 1
ATOM 1371 N N . GLY B 1 62 ? 11.906 0.384 8.898 1 90.62 62 GLY B N 1
ATOM 1372 C CA . GLY B 1 62 ? 12.484 -0.463 7.867 1 90.62 62 GLY B CA 1
ATOM 1373 C C . GLY B 1 62 ? 12.414 0.151 6.48 1 90.62 62 GLY B C 1
ATOM 1374 O O . GLY B 1 62 ? 12.844 1.289 6.277 1 90.62 62 GLY B O 1
ATOM 1375 N N . ASP B 1 63 ? 11.82 -0.613 5.516 1 92 63 ASP B N 1
ATOM 1376 C CA . ASP B 1 63 ? 11.688 -0.138 4.145 1 92 63 ASP B CA 1
ATOM 1377 C C . ASP B 1 63 ? 10.414 0.684 3.961 1 92 63 ASP B C 1
ATOM 1379 O O . ASP B 1 63 ? 10.117 1.141 2.857 1 92 63 ASP B O 1
ATOM 1383 N N . TYR B 1 64 ? 9.703 0.91 5.078 1 93.94 64 TYR B N 1
ATOM 1384 C CA . TYR B 1 64 ? 8.422 1.596 4.98 1 93.94 64 TYR B CA 1
ATOM 1385 C C . TYR B 1 64 ? 8.516 3.01 5.543 1 93.94 64 TYR B C 1
ATOM 1387 O O . TYR B 1 64 ? 9.328 3.279 6.43 1 93.94 64 TYR B O 1
ATOM 1395 N N . MET B 1 65 ? 7.742 3.828 4.922 1 94.44 65 MET B N 1
ATOM 1396 C CA . MET B 1 65 ? 7.5 5.164 5.453 1 94.44 65 MET B CA 1
ATOM 1397 C C . MET B 1 65 ? 6.066 5.297 5.957 1 94.44 65 MET B C 1
ATOM 1399 O O . MET B 1 65 ? 5.125 4.891 5.273 1 94.44 65 MET B O 1
ATOM 1403 N N . VAL B 1 66 ? 5.996 5.781 7.156 1 94.94 66 VAL B N 1
ATOM 1404 C CA . VAL B 1 66 ? 4.688 6.109 7.711 1 94.94 66 VAL B CA 1
ATOM 1405 C C . VAL B 1 66 ? 4.395 7.594 7.504 1 94.94 66 VAL B C 1
ATOM 1407 O O . VAL B 1 66 ? 5.199 8.445 7.891 1 94.94 66 VAL B O 1
ATOM 1410 N N . GLU B 1 67 ? 3.301 7.824 6.906 1 95.44 67 GLU B N 1
ATOM 1411 C CA . GLU B 1 67 ? 2.951 9.188 6.535 1 95.44 67 GLU B CA 1
ATOM 1412 C C . GLU B 1 67 ? 1.501 9.508 6.891 1 95.44 67 GLU B C 1
ATOM 1414 O O . GLU B 1 67 ? 0.738 8.609 7.258 1 95.44 67 GLU B O 1
ATOM 1419 N N . LEU B 1 68 ? 1.182 10.789 6.875 1 96.75 68 LEU B N 1
ATOM 1420 C CA . LEU B 1 68 ? -0.198 11.266 6.898 1 96.75 68 LEU B CA 1
ATOM 1421 C C . LEU B 1 68 ? -0.592 11.852 5.551 1 96.75 68 LEU B C 1
ATOM 1423 O O . LEU B 1 68 ? 0.185 12.586 4.938 1 96.75 68 LEU B O 1
ATOM 1427 N N . 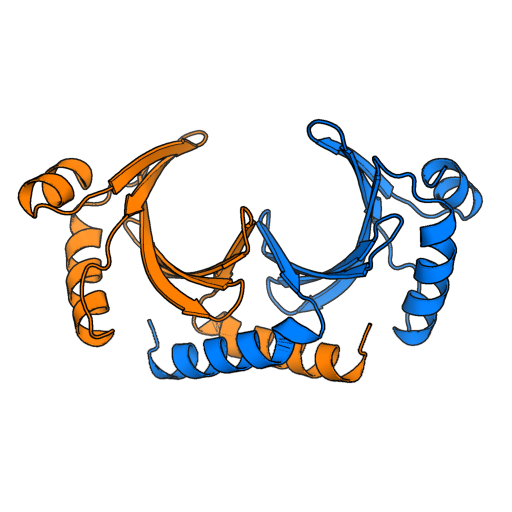SER B 1 69 ? -1.695 11.414 5.082 1 96.38 69 SER B N 1
ATOM 1428 C CA . SER B 1 69 ? -2.309 12.031 3.91 1 96.38 69 SER B CA 1
ATOM 1429 C C . SER B 1 69 ? -3.492 12.906 4.305 1 96.38 69 SER B C 1
ATOM 1431 O O . SER B 1 69 ? -4.434 12.438 4.945 1 96.38 69 SER B O 1
ATOM 1433 N N . LEU B 1 70 ? -3.346 14.156 3.879 1 96.12 70 LEU B N 1
ATOM 1434 C CA . LEU B 1 70 ? -4.352 15.133 4.273 1 96.12 70 LEU B CA 1
ATOM 1435 C C . LEU B 1 70 ? -5.074 15.695 3.051 1 96.12 70 LEU B C 1
ATOM 1437 O O . LEU B 1 70 ? -4.434 16.094 2.074 1 96.12 70 LEU B O 1
ATOM 1441 N N . SER B 1 71 ? -6.297 15.68 3.053 1 93.94 71 SER B N 1
ATOM 1442 C CA . SER B 1 71 ? -7.129 16.453 2.146 1 93.94 71 SER B CA 1
ATOM 1443 C C . SER B 1 71 ? -7.949 17.5 2.906 1 93.94 71 SER B C 1
ATOM 1445 O O . SER B 1 71 ? -7.762 17.688 4.113 1 93.94 71 SER B O 1
ATOM 1447 N N . GLN B 1 72 ? -8.734 18.156 2.094 1 92.5 72 GLN B N 1
ATOM 1448 C CA . GLN B 1 72 ? -9.555 19.188 2.717 1 92.5 72 GLN B CA 1
ATOM 1449 C C . GLN B 1 72 ? -10.469 18.594 3.787 1 92.5 72 GLN B C 1
ATOM 1451 O O . GLN B 1 72 ? -10.703 19.219 4.824 1 92.5 72 GLN B O 1
ATOM 1456 N N . SER B 1 73 ? -10.953 17.391 3.619 1 89.94 73 SER B N 1
ATOM 1457 C CA . SER B 1 73 ? -12.016 16.891 4.488 1 89.94 73 SER B CA 1
ATOM 1458 C C . SER B 1 73 ? -11.594 15.594 5.184 1 89.94 73 SER B C 1
ATOM 1460 O O . SER B 1 73 ? -12.367 15.016 5.945 1 89.94 73 SER B O 1
ATOM 1462 N N . SER B 1 74 ? -10.43 15.125 4.887 1 91.75 74 SER B N 1
ATOM 1463 C CA . SER B 1 74 ? -10.117 13.82 5.449 1 91.75 74 SER B CA 1
ATOM 1464 C C . SER B 1 74 ? -8.617 13.68 5.719 1 91.75 74 SER B C 1
ATOM 1466 O O . SER B 1 74 ? -7.805 14.367 5.105 1 91.75 74 SER B O 1
ATOM 1468 N N . MET B 1 75 ? -8.383 12.859 6.707 1 93.56 75 MET B N 1
ATOM 1469 C CA . MET B 1 75 ? -7.02 12.484 7.074 1 93.56 75 MET B CA 1
ATOM 1470 C C . MET B 1 75 ? -6.883 10.977 7.215 1 93.56 75 MET B C 1
ATOM 1472 O O . MET B 1 75 ? -7.777 10.312 7.742 1 93.56 75 MET B O 1
ATOM 1476 N N . SER B 1 76 ? -5.84 10.391 6.754 1 94.88 76 SER B N 1
ATOM 1477 C CA . SER B 1 76 ? -5.57 8.969 6.902 1 94.88 76 SER B CA 1
ATOM 1478 C C . SER B 1 76 ? -4.078 8.695 7.043 1 94.88 76 SER B C 1
ATOM 1480 O O . SER B 1 76 ? -3.252 9.508 6.629 1 94.88 76 SER B O 1
ATOM 1482 N N . TRP B 1 77 ? -3.791 7.621 7.625 1 96.56 77 TRP B N 1
ATOM 1483 C CA . TRP B 1 77 ? -2.414 7.137 7.582 1 96.56 77 TRP B CA 1
ATOM 1484 C C . TRP B 1 77 ? -2.062 6.625 6.188 1 96.56 77 TRP B C 1
ATOM 1486 O O . TRP B 1 77 ? -2.932 6.145 5.461 1 96.56 77 TRP B O 1
ATOM 1496 N N . ARG B 1 78 ? -0.896 6.734 5.883 1 95.75 78 ARG B N 1
ATOM 1497 C CA . ARG B 1 78 ? -0.353 6.172 4.652 1 95.75 78 ARG B CA 1
ATOM 1498 C C . ARG B 1 78 ? 0.916 5.371 4.926 1 95.75 78 ARG B C 1
ATOM 1500 O O . ARG B 1 78 ? 1.827 5.855 5.602 1 95.75 78 ARG B O 1
ATOM 1507 N N . ILE B 1 79 ? 0.939 4.168 4.551 1 97.12 79 ILE B N 1
ATOM 1508 C CA . ILE B 1 79 ? 2.137 3.334 4.594 1 97.12 79 ILE B CA 1
ATOM 1509 C C . ILE B 1 79 ? 2.729 3.213 3.191 1 97.12 79 ILE B C 1
ATOM 1511 O O . ILE B 1 79 ? 2.072 2.715 2.273 1 97.12 79 ILE B O 1
ATOM 1515 N N . ALA B 1 80 ? 3.902 3.656 3.078 1 96.31 80 ALA B N 1
ATOM 1516 C CA . ALA B 1 80 ? 4.531 3.689 1.761 1 96.31 80 ALA B CA 1
ATOM 1517 C C . ALA B 1 80 ? 5.785 2.82 1.729 1 96.31 80 ALA B C 1
ATOM 1519 O O . ALA B 1 80 ? 6.473 2.676 2.742 1 96.31 80 ALA B O 1
ATOM 1520 N N . LYS B 1 81 ? 6.043 2.137 0.647 1 95.25 81 LYS B N 1
ATOM 1521 C CA . LYS B 1 81 ? 7.262 1.401 0.323 1 95.25 81 LYS B CA 1
ATOM 1522 C C . LYS B 1 81 ? 7.742 1.727 -1.089 1 95.25 81 LYS B C 1
ATOM 1524 O O . LYS B 1 81 ? 7.051 1.436 -2.066 1 95.25 81 LYS B O 1
ATOM 1529 N N . LYS B 1 82 ? 8.93 2.404 -1.148 1 90.12 82 LYS B N 1
ATOM 1530 C CA . LYS B 1 82 ? 9.445 2.898 -2.422 1 90.12 82 LYS B CA 1
ATOM 1531 C C . LYS B 1 82 ? 8.445 3.83 -3.098 1 90.12 82 LYS B C 1
ATOM 1533 O O . LYS B 1 82 ? 8.047 4.844 -2.523 1 90.12 82 LYS B O 1
ATOM 1538 N N . MET B 1 83 ? 7.84 3.412 -4.223 1 88 83 MET B N 1
ATOM 1539 C CA . MET B 1 83 ? 6.98 4.328 -4.969 1 88 83 MET B CA 1
ATOM 1540 C C . MET B 1 83 ? 5.512 3.965 -4.789 1 88 83 MET B C 1
ATOM 1542 O O . MET B 1 83 ? 4.633 4.602 -5.375 1 88 83 MET B O 1
ATOM 1546 N N . THR B 1 84 ? 5.289 3.002 -4 1 94.25 84 THR B N 1
ATOM 1547 C CA . THR B 1 84 ? 3.908 2.566 -3.811 1 94.25 84 THR B CA 1
ATOM 1548 C C . THR B 1 84 ? 3.445 2.836 -2.383 1 94.25 84 THR B C 1
ATOM 1550 O O . THR B 1 84 ? 4.258 3.152 -1.511 1 94.25 84 THR B O 1
ATOM 1553 N N . TYR B 1 85 ? 2.186 2.83 -2.225 1 95.38 85 TYR B N 1
ATOM 1554 C CA . TYR B 1 85 ? 1.626 3.105 -0.907 1 95.38 85 TYR B CA 1
ATOM 1555 C C . TYR B 1 85 ? 0.213 2.547 -0.787 1 95.38 85 TYR B C 1
ATOM 1557 O O . TYR B 1 85 ? -0.417 2.213 -1.793 1 95.38 85 TYR B O 1
ATOM 1565 N N . ILE B 1 86 ? -0.263 2.457 0.49 1 96 86 ILE B N 1
ATOM 1566 C CA . ILE B 1 86 ? -1.678 2.252 0.781 1 96 86 ILE B CA 1
ATOM 1567 C C . ILE B 1 86 ? -2.123 3.211 1.882 1 96 86 ILE B C 1
ATOM 1569 O O . ILE B 1 86 ? -1.37 3.48 2.822 1 96 86 ILE B O 1
ATOM 1573 N N . ASP B 1 87 ? -3.311 3.709 1.691 1 94.38 87 ASP B N 1
ATOM 1574 C CA . ASP B 1 87 ? -3.928 4.5 2.752 1 94.38 87 ASP B CA 1
ATOM 1575 C C . ASP B 1 87 ? -4.625 3.604 3.771 1 94.38 87 ASP B C 1
ATOM 1577 O O . ASP B 1 87 ? -5.281 2.627 3.402 1 94.38 87 ASP B O 1
ATOM 1581 N N . VAL B 1 88 ? -4.465 3.908 4.992 1 94.94 88 VAL B N 1
ATOM 1582 C CA . VAL B 1 88 ? -4.961 3.104 6.102 1 94.94 88 VAL B CA 1
ATOM 1583 C C . VAL B 1 88 ? -5.801 3.973 7.039 1 94.94 88 VAL B C 1
ATOM 1585 O O . VAL B 1 88 ? -5.285 4.906 7.656 1 94.94 88 VAL B O 1
ATOM 1588 N N . THR B 1 89 ? -7.062 3.701 7.133 1 93.75 89 THR B N 1
ATOM 1589 C CA . THR B 1 89 ? -7.914 4.379 8.102 1 93.75 89 THR B CA 1
ATOM 1590 C C . THR B 1 89 ? -7.953 3.607 9.422 1 93.75 89 THR B C 1
ATOM 1592 O O . THR B 1 89 ? -7.5 2.463 9.484 1 93.75 89 THR B O 1
ATOM 1595 N N . ASP B 1 90 ? -8.469 4.199 10.461 1 92.25 90 ASP B N 1
ATOM 1596 C CA . ASP B 1 90 ? -8.586 3.551 11.766 1 92.25 90 ASP B CA 1
ATOM 1597 C C . ASP B 1 90 ? -9.406 2.268 11.672 1 92.25 90 ASP B C 1
ATOM 1599 O O . ASP B 1 90 ? -9.133 1.296 12.383 1 92.25 90 ASP B O 1
ATOM 1603 N N . LYS B 1 91 ? -10.344 2.27 10.773 1 91.44 91 LYS B N 1
ATOM 1604 C CA . LYS B 1 91 ? -11.211 1.106 10.633 1 91.44 91 LYS B CA 1
ATOM 1605 C C . LYS B 1 91 ? -10.477 -0.046 9.953 1 91.44 91 LYS B C 1
ATOM 1607 O O . LYS B 1 91 ? -10.883 -1.205 10.078 1 91.44 91 LYS B O 1
ATOM 1612 N N . ASP B 1 92 ? -9.414 0.283 9.258 1 93.94 92 ASP B N 1
ATOM 1613 C CA . ASP B 1 92 ? -8.688 -0.698 8.453 1 93.94 92 ASP B CA 1
ATOM 1614 C C . ASP B 1 92 ? -7.664 -1.446 9.305 1 93.94 92 ASP B C 1
ATOM 1616 O O . ASP B 1 92 ? -7.227 -2.541 8.945 1 93.94 92 ASP B O 1
ATOM 1620 N N . ILE B 1 93 ? -7.234 -0.875 10.391 1 95.94 93 ILE B N 1
ATOM 1621 C CA . ILE B 1 93 ? -6.047 -1.329 11.109 1 95.94 93 ILE B CA 1
ATOM 1622 C C . ILE B 1 93 ? -6.246 -2.77 11.578 1 95.94 93 ILE B C 1
ATOM 1624 O O . ILE B 1 93 ? -5.383 -3.621 11.367 1 95.94 93 ILE B O 1
ATOM 1628 N N . ASP B 1 94 ? -7.348 -3.086 12.188 1 95.62 94 ASP B N 1
ATOM 1629 C CA . ASP B 1 94 ? -7.578 -4.434 12.695 1 95.62 94 ASP B CA 1
ATOM 1630 C C . ASP B 1 94 ? -7.641 -5.449 11.547 1 95.62 94 ASP B C 1
ATOM 1632 O O . ASP B 1 94 ? -7.152 -6.57 11.688 1 95.62 94 ASP B O 1
ATOM 1636 N N . VAL B 1 95 ? -8.297 -5.035 10.5 1 96.38 95 VAL B N 1
ATOM 1637 C CA . VAL B 1 95 ? -8.391 -5.902 9.336 1 96.38 95 VAL B CA 1
ATOM 1638 C C . VAL B 1 95 ? -6.996 -6.223 8.805 1 96.38 95 VAL B C 1
ATOM 1640 O O . VAL B 1 95 ? -6.672 -7.387 8.562 1 96.38 95 VAL B O 1
ATOM 1643 N N . LEU B 1 96 ? -6.121 -5.191 8.68 1 96.88 96 LEU B N 1
ATOM 1644 C CA . LEU B 1 96 ? -4.773 -5.359 8.148 1 96.88 96 LEU B CA 1
ATOM 1645 C C . LEU B 1 96 ? -3.92 -6.207 9.086 1 96.88 96 LEU B C 1
ATOM 1647 O O . LEU B 1 96 ? -3.145 -7.051 8.633 1 96.88 96 LEU B O 1
ATOM 1651 N N . MET B 1 97 ? -4.098 -5.984 10.344 1 96.5 97 MET B N 1
ATOM 1652 C CA . MET B 1 97 ? -3.357 -6.785 11.32 1 96.5 97 MET B CA 1
ATOM 1653 C C . MET B 1 97 ? -3.738 -8.258 11.211 1 96.5 97 MET B C 1
ATOM 1655 O O . MET B 1 97 ? -2.875 -9.133 11.289 1 96.5 97 MET B O 1
ATOM 1659 N N . ASN B 1 98 ? -5.016 -8.508 11.047 1 96.62 98 ASN B N 1
ATOM 1660 C CA . ASN B 1 98 ? -5.473 -9.883 10.867 1 96.62 98 ASN B CA 1
ATOM 1661 C C . ASN B 1 98 ? -4.883 -10.508 9.602 1 96.62 98 ASN B C 1
ATOM 1663 O O . ASN B 1 98 ? -4.449 -11.664 9.625 1 96.62 98 ASN B O 1
ATOM 1667 N N . VAL B 1 99 ? -4.906 -9.742 8.547 1 95.69 99 VAL B N 1
ATOM 1668 C CA . VAL B 1 99 ? -4.344 -10.211 7.289 1 95.69 99 VAL B CA 1
ATOM 1669 C C . VAL B 1 99 ? -2.865 -10.547 7.477 1 95.69 99 VAL B C 1
ATOM 1671 O O . VAL B 1 99 ? -2.42 -11.633 7.105 1 95.69 99 VAL B O 1
ATOM 1674 N N . LEU B 1 100 ? -2.125 -9.68 8.062 1 96.44 100 LEU B N 1
ATOM 1675 C CA . LEU B 1 100 ? -0.689 -9.867 8.234 1 96.44 100 LEU B CA 1
ATOM 1676 C C . LEU B 1 100 ? -0.405 -11.078 9.125 1 96.44 100 LEU B C 1
ATOM 1678 O O . LEU B 1 100 ? 0.542 -11.828 8.875 1 96.44 100 LEU B O 1
ATOM 1682 N N . GLN B 1 101 ? -1.199 -11.25 10.148 1 95.56 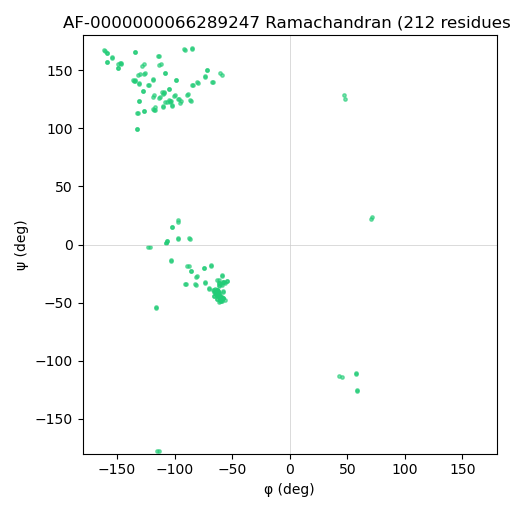101 GLN B N 1
ATOM 1683 C CA . GLN B 1 101 ? -1.049 -12.422 11.008 1 95.56 101 GLN B CA 1
ATOM 1684 C C . GLN B 1 101 ? -1.23 -13.711 10.219 1 95.56 101 GLN B C 1
ATOM 1686 O O . GLN B 1 101 ? -0.492 -14.68 10.422 1 95.56 101 GLN B O 1
ATOM 1691 N N . LYS B 1 102 ? -2.201 -13.781 9.383 1 94.12 102 LYS B N 1
ATOM 1692 C CA . LYS B 1 102 ? -2.436 -14.961 8.555 1 94.12 102 LYS B CA 1
ATOM 1693 C C . LYS B 1 102 ? -1.271 -15.195 7.598 1 94.12 102 LYS B C 1
ATOM 1695 O O . LYS B 1 102 ? -0.862 -16.344 7.383 1 94.12 102 LYS B O 1
ATOM 1700 N N . LEU B 1 103 ? -0.78 -14.117 6.965 1 94.5 103 LEU B N 1
ATOM 1701 C CA . LEU B 1 103 ? 0.34 -14.242 6.039 1 94.5 103 LEU B CA 1
ATOM 1702 C C . LEU B 1 103 ? 1.587 -14.742 6.758 1 94.5 103 LEU B C 1
ATOM 1704 O O . LEU B 1 103 ? 2.363 -15.523 6.191 1 94.5 103 LEU B O 1
ATOM 1708 N N . LYS B 1 104 ? 1.784 -14.234 7.973 1 94 104 LYS B N 1
ATOM 1709 C CA . LYS B 1 104 ? 2.918 -14.672 8.781 1 94 104 LYS B CA 1
ATOM 1710 C C . LYS B 1 104 ? 2.932 -16.188 8.938 1 94 104 LYS B C 1
ATOM 1712 O O . LYS B 1 104 ? 4 -16.797 8.977 1 94 104 LYS B O 1
ATOM 1717 N N . ASN B 1 105 ? 1.791 -16.781 8.953 1 92.44 105 ASN B N 1
ATOM 1718 C CA . ASN B 1 105 ? 1.661 -18.219 9.156 1 92.44 105 ASN B CA 1
ATOM 1719 C C . ASN B 1 105 ? 1.931 -18.984 7.863 1 92.44 105 ASN B C 1
ATOM 1721 O O . ASN B 1 105 ? 2.262 -20.172 7.902 1 92.44 105 ASN B O 1
ATOM 1725 N N . VAL B 1 106 ? 1.711 -18.406 6.691 1 89.81 106 VAL B N 1
ATOM 1726 C CA . VAL B 1 106 ? 1.892 -19.078 5.406 1 89.81 106 VAL B CA 1
ATOM 1727 C C . VAL B 1 106 ? 3.363 -19.031 5.004 1 89.81 106 VAL B C 1
ATOM 1729 O O . VAL B 1 106 ? 3.9 -20.016 4.488 1 89.81 106 VAL B O 1
ATOM 1732 N N . LYS B 1 107 ? 4.133 -18.062 5.266 1 82.69 107 LYS B N 1
ATOM 1733 C CA . LYS B 1 107 ? 5.535 -17.828 4.922 1 82.69 107 LYS B CA 1
ATOM 1734 C C . LYS B 1 107 ? 5.797 -18.125 3.447 1 82.69 107 LYS B C 1
ATOM 1736 O O . LYS B 1 107 ? 5.449 -19.203 2.951 1 82.69 107 LYS B O 1
ATOM 1741 N N . LEU B 1 108 ? 6.379 -17.281 2.699 1 86.44 108 LEU B N 1
ATOM 1742 C CA . LEU B 1 108 ? 6.73 -17.484 1.297 1 86.44 108 LEU B CA 1
ATOM 1743 C C . LEU B 1 108 ? 8.172 -17.953 1.158 1 86.44 108 LEU B C 1
ATOM 1745 O O . LEU B 1 108 ? 9.031 -17.578 1.96 1 86.44 108 LEU B O 1
#

Secondary structure (DSSP, 8-state):
-HHHHHHHTT--EEEEEETTEEEEEESS-S-SSHHHHHHHHHHHHTT--TTEEEEEEEEEETTEEEEEEE-SS-EEEEEEETTEEEEE-HHHHHHHHHHHHHHHHH--/-HHHHHHHTT--EEEEEETTEEEEEESS-S-SSHHHHHHHHHHHHTT--TTEEEEEEEEEETTEEEEEEE-SS-EEEEEEETTEEEEE-HHHHHHHHHHHHHHHHH--

Sequence (216 aa):
MIDEYLKKNGIKFTQRQYNDKIKYTLLTPVASKISDVLKTVTEMMKFVDNNEYVVVPIAKAGDYMVELSLSQSSMSWRIAKKMTYIDVTDKDIDVLMNVLQKLKNVKLMIDEYLKKNGIKFTQRQYNDKIKYTLLTPVASKISDVLKTVTEMMKFVDNNEYVVVPIAKAGDYMVELSLSQSSMSWRIAKKMTYIDVTDKDIDVLMNVLQKLKNVKL

Nearest PDB structures (foldseek):
  5zwa-assembly1_A  TM=5.596E-01  e=2.726E-01  Salmonella enterica
  4c5m-assembly2_C  TM=5.863E-01  e=3.931E-01  Staphylococcus aureus subsp. aureus Mu50
  4c5m-assembly1_B  TM=5.909E-01  e=4.179E-01  Staphylococcus aureus subsp. aureus Mu50
  8fm6-assembly1_B  TM=4.814E-01  e=2.769E+00  Synechocystis sp. PCC 6803
  8gdw-assembly1_BBB  TM=4.895E-01  e=3.757E+00  Synechocystis sp. PCC 6803

pLDDT: mean 93.39, std 3.43, range [81.75, 97.19]

Solvent-accessible surface area (backbone atoms only — not comparable to full-atom values): 11880 Å² total; per-residue (Å²): 92,44,67,58,56,33,56,74,70,71,51,54,65,51,77,48,77,51,93,85,31,37,39,35,38,42,76,56,67,88,49,91,47,67,72,54,34,52,53,52,49,58,58,48,27,75,32,36,44,88,49,30,37,38,37,39,56,74,46,78,56,90,79,30,36,36,29,37,38,36,31,48,87,47,74,34,38,27,48,28,43,89,94,33,31,37,80,42,47,77,82,42,44,64,57,51,45,52,52,46,54,55,48,66,72,66,58,131,95,43,67,57,56,34,55,74,69,69,50,55,65,49,76,47,77,52,94,85,29,39,39,36,39,43,75,56,66,88,49,92,47,68,72,55,34,53,53,52,49,59,58,49,28,76,33,35,45,89,48,29,35,38,37,39,56,72,46,77,56,89,76,30,37,37,29,37,38,37,31,48,86,47,75,34,39,26,48,27,44,89,93,32,31,38,78,42,48,78,82,41,44,64,57,51,47,52,51,46,55,56,49,66,72,63,58,132

Foldseek 3Di:
DLVVVCVVVVWDWDWDDDDQAIEIETPDAPDLDPVVSVVVVVVSLCVADQRYKYKHWDDDDVQWTWIWIHHNPDIFIWIDGDPDIDTHHPVCVVVVVVVVVVCVVVDD/DLVVVCVVVVWDWDWDDDDQAIEIETPDAPDLDPVVSVVVVVVSLCVADQRYKYKHWDDDDVQWTWIWIHHNPDIFIWIDGDPDIDTHHPVCVVVVVVVVVVCVVVDD

Radius of gyration: 19.52 Å; Cα contacts (8 Å, |Δi|>4): 387; chain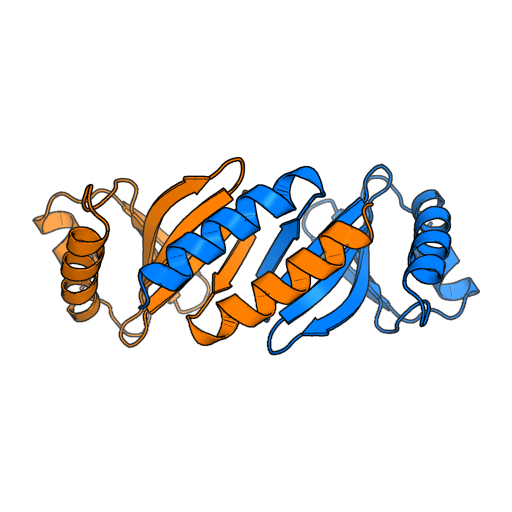s: 2; bounding box: 26×57×43 Å

Organism: Acidianus filamentous virus 2 (isolate Italy/Pozzuoli) (NCBI:txid654910)